Protein AF-A0A556ML83-F1 (afdb_monomer_lite)

InterPro domains:
  IPR007338 Protein of unknown function DUF416 [PF04222] (8-189)
  IPR023381 YP001051499.1-like domain superfamily [G3DSA:1.20.1590.10] (3-198)

Sequence (199 aa):
MDNYRQQIKNEVQLLSDVKKIAFAALTSEKLYPNYVFFQKNTGWGNAGILESALVVIYQSMLNRNKIDKEIIKDSIFAVDSITPDTEDFPGLLTSFALDSCTSIYNTLNYLLDNNIEHIIDVAIYARDTVDMFVQEKEDLEYSDPYFELKIVNDQFMVRETNRQMMLLKRLRNIQDNELFNLIDNLRDRTAIIDINLLP

Radius of gyration: 16.65 Å; chains: 1; bounding box: 46×34×39 Å

Foldseek 3Di:
DDCLLVVLVVLLVLFDLLLLLLLLLLLLVLLLVLLVVVCVVPVAADSVLLVVLSVVSLVCLVVVPPPDLVVLVVSLVNLVRRQDDCVVPPDLSSLSSNLSSLSSNLSSVCSVPVPSVSSSSSLVSLLVNQLSLQCQLVVDDPPDPCSVVSSCPDPLNVVSSVLSVVSSVVSSPDDSVCCSVCSVVSHDPDRSHDPVSGD

pLDDT: mean 95.45, std 6.09, range [53.22, 98.88]

Secondary structure (DSSP, 8-state):
--SHHHHHHHHHTTS-HHHHHHHHHHHHHHHHHHHHHHHHHH--S-HHHHHHHHHHHHHHHHTTT-S-HHHHHHHHHHHHTTPPPTTTS-SHHHHHHHHHHHHHHHHHHHHHH--THHHHHHHHHHHHHHHHHHHHHTT--TT-TTHHHHHHHSHHHHHHHHHHHHHHHHHHHS-TTTHHHHSGGG---S-SS-GGG--

Organism: NCBI:txid2597670

Structure (mmCIF, N/CA/C/O backbone):
data_AF-A0A556ML83-F1
#
_entry.id   AF-A0A556ML83-F1
#
loop_
_atom_site.group_PDB
_atom_site.id
_atom_site.type_symbol
_atom_site.label_atom_id
_atom_site.label_alt_id
_atom_site.label_comp_id
_atom_site.label_asym_id
_atom_site.label_entity_id
_atom_site.label_seq_id
_atom_site.pdbx_PDB_ins_code
_atom_site.Cartn_x
_atom_site.Cartn_y
_atom_site.Cart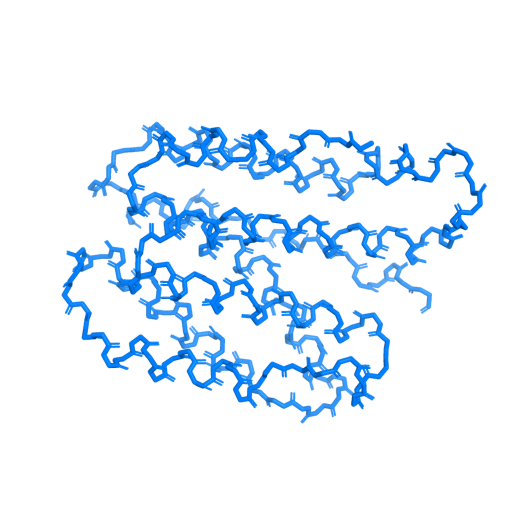n_z
_atom_site.occupancy
_atom_site.B_iso_or_equiv
_atom_site.auth_seq_id
_atom_site.auth_comp_id
_atom_site.auth_asym_id
_atom_site.auth_atom_id
_atom_site.pdbx_PDB_model_num
ATOM 1 N N . MET A 1 1 ? 18.620 12.128 1.014 1.00 53.22 1 MET A N 1
ATOM 2 C CA . MET A 1 1 ? 17.488 11.382 1.595 1.00 53.22 1 MET A CA 1
ATOM 3 C C . MET A 1 1 ? 16.404 12.376 1.918 1.00 53.22 1 MET A C 1
ATOM 5 O O . MET A 1 1 ? 16.661 13.308 2.679 1.00 53.22 1 MET A O 1
ATOM 9 N N . ASP A 1 2 ? 15.250 12.236 1.278 1.00 72.06 2 ASP A N 1
ATOM 10 C CA . ASP A 1 2 ? 14.096 13.038 1.653 1.00 72.06 2 ASP A CA 1
ATOM 11 C C . ASP A 1 2 ? 13.601 12.642 3.058 1.00 72.06 2 ASP A C 1
ATOM 13 O O . ASP A 1 2 ? 13.997 11.627 3.634 1.00 72.06 2 ASP A O 1
ATOM 17 N N . ASN A 1 3 ? 12.791 13.500 3.668 1.00 91.50 3 ASN A N 1
ATOM 18 C CA . ASN A 1 3 ? 12.226 13.277 4.997 1.00 91.50 3 ASN A CA 1
ATOM 19 C C . ASN A 1 3 ? 10.803 12.698 4.923 1.00 91.50 3 ASN A C 1
ATOM 21 O O . ASN A 1 3 ? 10.038 12.844 5.882 1.00 91.50 3 ASN A O 1
ATOM 25 N N . TYR A 1 4 ? 10.435 12.055 3.808 1.00 94.50 4 TYR A N 1
ATOM 26 C CA . TYR A 1 4 ? 9.053 11.683 3.513 1.00 94.50 4 TYR A CA 1
ATOM 27 C C . TYR A 1 4 ? 8.461 10.725 4.549 1.00 94.50 4 TYR A C 1
ATOM 29 O O . TYR A 1 4 ? 7.385 10.986 5.089 1.00 94.50 4 TYR A O 1
ATOM 37 N N . ARG A 1 5 ? 9.198 9.667 4.921 1.00 96.06 5 ARG A N 1
ATOM 38 C CA . ARG A 1 5 ? 8.755 8.716 5.957 1.00 96.06 5 ARG A CA 1
ATOM 39 C C . ARG A 1 5 ? 8.417 9.424 7.269 1.00 96.06 5 ARG A C 1
ATOM 41 O O . ARG A 1 5 ? 7.395 9.137 7.888 1.00 96.06 5 ARG A O 1
ATOM 48 N N . GLN A 1 6 ? 9.248 10.384 7.681 1.00 97.31 6 GLN A N 1
ATOM 49 C CA . GLN A 1 6 ? 9.009 11.150 8.903 1.00 97.31 6 GLN A CA 1
ATOM 50 C C . GLN A 1 6 ? 7.787 12.072 8.771 1.00 97.31 6 GLN A C 1
ATOM 52 O O . GLN A 1 6 ? 7.034 12.222 9.732 1.00 97.31 6 GLN A O 1
ATOM 57 N N . GLN A 1 7 ? 7.560 12.667 7.596 1.00 97.12 7 GLN A N 1
ATOM 58 C CA . GLN A 1 7 ? 6.363 13.470 7.332 1.00 97.12 7 GLN A CA 1
ATOM 59 C C . GLN A 1 7 ? 5.086 12.626 7.415 1.00 97.12 7 GLN A C 1
ATOM 61 O O . GLN A 1 7 ? 4.155 13.009 8.124 1.00 97.12 7 GLN A O 1
ATOM 66 N N . ILE A 1 8 ? 5.062 11.458 6.763 1.00 98.00 8 ILE A N 1
ATOM 67 C CA . ILE A 1 8 ? 3.941 10.512 6.844 1.00 98.00 8 ILE A CA 1
ATOM 68 C C . ILE A 1 8 ? 3.702 10.089 8.290 1.00 98.00 8 ILE A C 1
ATOM 70 O O . ILE A 1 8 ? 2.573 10.175 8.769 1.00 98.00 8 ILE A O 1
ATOM 74 N N . LYS A 1 9 ? 4.758 9.705 9.016 1.00 98.25 9 LYS A N 1
ATOM 75 C CA . LYS A 1 9 ? 4.663 9.328 10.430 1.00 98.25 9 LYS A CA 1
ATOM 76 C C . LYS A 1 9 ? 3.979 10.410 11.263 1.00 98.25 9 LYS A C 1
ATOM 78 O O . LYS A 1 9 ? 3.049 10.102 12.006 1.00 98.25 9 LYS A O 1
ATOM 83 N N . ASN A 1 10 ? 4.396 11.665 11.103 1.00 98.00 10 ASN A N 1
ATOM 84 C CA . ASN A 1 10 ? 3.821 12.790 11.837 1.00 98.00 10 ASN A CA 1
ATOM 85 C C . ASN A 1 10 ? 2.327 12.981 11.528 1.00 98.00 10 ASN A C 1
ATOM 87 O O . ASN A 1 10 ? 1.551 13.227 12.444 1.00 98.00 10 ASN A O 1
ATOM 91 N N . GLU A 1 11 ? 1.904 12.854 10.267 1.00 98.25 11 GLU A N 1
ATOM 92 C CA . GLU A 1 11 ? 0.494 13.018 9.883 1.00 98.25 11 GLU A CA 1
ATOM 93 C C . GLU A 1 11 ? -0.376 11.819 10.305 1.00 98.25 11 GLU A C 1
ATOM 95 O O . GLU A 1 11 ? -1.472 12.011 10.832 1.00 98.25 11 GLU A O 1
ATOM 100 N N . VAL A 1 12 ? 0.109 10.582 10.148 1.00 98.31 12 VAL A N 1
ATOM 101 C CA . VAL A 1 12 ? -0.617 9.357 10.541 1.00 98.31 12 VAL A CA 1
ATOM 102 C C . VAL A 1 12 ? -0.837 9.305 12.057 1.00 98.31 12 VAL A C 1
ATOM 104 O O . VAL A 1 12 ? -1.898 8.871 12.511 1.00 98.31 12 VAL A O 1
ATOM 107 N N . GLN A 1 13 ? 0.114 9.798 12.860 1.00 97.94 13 GLN A N 1
ATOM 108 C CA . GLN A 1 13 ? -0.023 9.888 14.321 1.00 97.94 13 GLN A CA 1
ATOM 109 C C . GLN A 1 13 ? -1.193 10.773 14.775 1.00 97.94 13 GLN A C 1
ATOM 111 O O . GLN A 1 13 ? -1.719 10.569 15.868 1.00 97.94 13 GLN A O 1
ATOM 116 N N . LEU A 1 14 ? -1.629 11.723 13.944 1.00 97.81 14 LEU A N 1
ATOM 117 C CA . LEU A 1 14 ? -2.749 12.619 14.248 1.00 97.81 14 LEU A CA 1
ATOM 118 C C . LEU A 1 14 ? -4.122 11.997 13.948 1.00 97.81 14 LEU A C 1
ATOM 120 O O . LEU A 1 14 ? -5.151 12.609 14.240 1.00 97.81 14 LEU A O 1
ATOM 124 N N . LEU A 1 15 ? -4.162 10.812 13.338 1.00 98.19 15 LEU A N 1
ATOM 125 C CA . LEU A 1 15 ? -5.396 10.130 12.962 1.00 98.19 15 LEU A CA 1
ATOM 126 C C . LEU A 1 15 ? -5.881 9.178 14.065 1.00 98.19 15 LEU A C 1
ATOM 128 O O . LEU A 1 15 ? -5.093 8.556 14.781 1.00 98.19 15 LEU A O 1
ATOM 132 N N . SER A 1 16 ? -7.201 9.010 14.166 1.00 96.75 16 SER A N 1
ATOM 133 C CA . SER A 1 16 ? -7.793 7.890 14.905 1.00 96.75 16 SER A CA 1
ATOM 134 C C . SER A 1 16 ? -7.558 6.574 14.160 1.00 96.75 16 SER A C 1
ATOM 136 O O . SER A 1 16 ? -7.282 6.572 12.960 1.00 96.75 16 SER A O 1
ATOM 138 N N . ASP A 1 17 ? -7.687 5.440 14.843 1.00 95.25 17 ASP A N 1
ATOM 139 C CA . ASP A 1 17 ? -7.345 4.137 14.253 1.00 95.25 17 ASP A CA 1
ATOM 140 C C . ASP A 1 17 ? -8.196 3.808 13.021 1.00 95.25 17 ASP A C 1
ATOM 142 O O . ASP A 1 17 ? -7.663 3.389 11.998 1.00 95.25 17 ASP A O 1
ATOM 146 N N . VAL A 1 18 ? -9.494 4.134 13.034 1.00 95.75 18 VAL A N 1
ATOM 147 C CA . VAL A 1 18 ? -10.363 3.944 11.857 1.00 95.75 18 VAL A CA 1
ATOM 148 C C . VAL A 1 18 ? -9.909 4.773 10.648 1.00 95.75 18 VAL A C 1
ATOM 150 O O . VAL A 1 18 ? -10.033 4.330 9.508 1.00 95.75 18 VAL A O 1
ATOM 153 N N . LYS A 1 19 ? -9.336 5.960 10.879 1.00 97.75 19 LYS A N 1
ATOM 154 C CA . LYS A 1 19 ? -8.776 6.816 9.824 1.00 97.75 19 LYS A CA 1
ATOM 155 C C . LYS A 1 19 ? -7.423 6.310 9.331 1.00 97.75 19 LYS A C 1
ATOM 157 O O . LYS A 1 19 ? -7.155 6.425 8.139 1.00 97.75 19 LYS A O 1
ATOM 162 N N . LYS A 1 20 ? -6.596 5.726 10.205 1.00 98.31 20 LYS A N 1
ATOM 163 C CA . LYS A 1 20 ? -5.348 5.051 9.808 1.00 98.31 20 LYS A CA 1
ATOM 164 C C . LYS A 1 20 ? -5.645 3.850 8.909 1.00 98.31 20 LYS A C 1
ATOM 166 O O . LYS A 1 20 ? -5.059 3.741 7.838 1.00 98.31 20 LYS A O 1
ATOM 171 N N . ILE A 1 21 ? -6.629 3.030 9.290 1.00 97.81 21 ILE A N 1
ATOM 172 C CA . ILE A 1 21 ? -7.105 1.900 8.480 1.00 97.81 21 ILE A CA 1
ATOM 173 C C . ILE A 1 21 ? -7.634 2.397 7.131 1.00 97.81 21 ILE A C 1
ATOM 175 O O . ILE A 1 21 ? -7.257 1.858 6.098 1.00 97.81 21 ILE A O 1
ATOM 179 N N . ALA A 1 22 ? -8.442 3.465 7.111 1.00 98.19 22 ALA A N 1
ATOM 180 C CA . ALA A 1 22 ? -8.943 4.046 5.863 1.00 98.19 22 ALA A CA 1
ATOM 181 C C . ALA A 1 22 ? -7.816 4.519 4.935 1.00 98.19 22 ALA A C 1
ATOM 183 O O . ALA A 1 22 ? -7.864 4.271 3.732 1.00 98.19 22 ALA A O 1
ATOM 184 N N . PHE A 1 23 ? -6.806 5.198 5.486 1.00 98.75 23 PHE A N 1
ATOM 185 C CA . PHE A 1 23 ? -5.638 5.645 4.731 1.00 98.75 23 PHE A CA 1
ATOM 186 C C . PHE A 1 23 ? -4.880 4.466 4.108 1.00 98.75 23 PHE A C 1
ATOM 188 O O . PHE A 1 23 ? -4.573 4.496 2.914 1.00 98.75 23 PHE A O 1
ATOM 195 N N . ALA A 1 24 ? -4.620 3.425 4.902 1.00 98.69 24 ALA A N 1
ATOM 196 C CA . ALA A 1 24 ? -3.904 2.241 4.451 1.00 98.69 24 ALA A CA 1
ATOM 197 C C . ALA A 1 24 ? -4.705 1.434 3.417 1.00 98.69 24 ALA A C 1
ATOM 199 O O . ALA A 1 24 ? -4.158 1.058 2.384 1.00 98.69 24 ALA A O 1
ATOM 200 N N . ALA A 1 25 ? -6.014 1.259 3.625 1.00 98.31 25 ALA A N 1
ATOM 201 C CA . ALA A 1 25 ? -6.901 0.570 2.690 1.00 98.31 25 ALA A CA 1
ATOM 202 C C . ALA A 1 25 ? -6.957 1.279 1.328 1.00 98.31 25 ALA A C 1
ATOM 204 O O . ALA A 1 25 ? -6.704 0.662 0.300 1.00 98.31 25 ALA A O 1
ATOM 205 N N . LEU A 1 26 ? -7.195 2.597 1.318 1.00 98.56 26 LEU A N 1
ATOM 206 C CA . LEU A 1 26 ? -7.254 3.396 0.085 1.00 98.56 26 LEU A CA 1
ATOM 207 C C . LEU A 1 26 ? -5.909 3.456 -0.655 1.00 98.56 26 LEU A C 1
ATOM 209 O O . LEU A 1 26 ? -5.877 3.641 -1.869 1.00 98.56 26 LEU A O 1
ATOM 213 N N . THR A 1 27 ? -4.793 3.339 0.066 1.00 98.69 27 THR A N 1
ATOM 214 C CA . THR A 1 27 ? -3.455 3.268 -0.539 1.00 98.69 27 THR A CA 1
ATOM 215 C C . THR A 1 27 ? -3.164 1.866 -1.078 1.00 98.69 27 THR A C 1
ATOM 217 O O . THR A 1 27 ? -2.657 1.739 -2.186 1.00 98.69 27 THR A O 1
ATOM 220 N N . SER A 1 28 ? -3.588 0.817 -0.376 1.00 98.44 28 SER A N 1
ATOM 221 C CA . SER A 1 28 ? -3.491 -0.567 -0.853 1.00 98.44 28 SER A CA 1
ATOM 222 C C . SER A 1 28 ? -4.362 -0.807 -2.099 1.00 98.44 28 SER A C 1
ATOM 224 O O . SER A 1 28 ? -3.921 -1.449 -3.049 1.00 98.44 28 SER A O 1
ATOM 226 N N . GLU A 1 29 ? -5.565 -0.213 -2.166 1.00 97.12 29 GLU A N 1
ATOM 227 C CA . GLU A 1 29 ? -6.430 -0.234 -3.363 1.00 97.12 29 GLU A CA 1
ATOM 228 C C . GLU A 1 29 ? -5.722 0.349 -4.605 1.00 97.12 29 GLU A C 1
ATOM 230 O O . GLU A 1 29 ? -5.958 -0.117 -5.719 1.00 97.12 29 GLU A O 1
ATOM 235 N N . LYS A 1 30 ? -4.838 1.346 -4.437 1.00 96.81 30 LYS A N 1
ATOM 236 C CA . LYS A 1 30 ? -4.067 1.948 -5.544 1.00 96.81 30 LYS A CA 1
ATOM 237 C C . LYS A 1 30 ? -2.982 1.019 -6.082 1.00 96.81 30 LYS A C 1
ATOM 239 O O . LYS A 1 30 ? -2.650 1.122 -7.262 1.00 96.81 30 LYS A O 1
ATOM 244 N N . LEU A 1 31 ? -2.437 0.155 -5.228 1.00 98.12 31 LEU A N 1
ATOM 245 C CA . LEU A 1 31 ? -1.415 -0.825 -5.589 1.00 98.12 31 LEU A CA 1
ATOM 246 C C . LEU A 1 31 ? -2.026 -2.083 -6.210 1.00 98.12 31 LEU A C 1
ATOM 248 O O . LEU A 1 31 ? -1.468 -2.617 -7.160 1.00 98.12 31 LEU A O 1
ATOM 252 N N . TYR A 1 32 ? -3.215 -2.497 -5.763 1.00 98.06 32 TYR A N 1
ATOM 253 C CA . TYR A 1 32 ? -3.903 -3.714 -6.214 1.00 98.06 32 TYR A CA 1
ATOM 254 C C . TYR A 1 32 ? -3.861 -4.003 -7.736 1.00 98.06 32 TYR A C 1
ATOM 256 O O . TYR A 1 32 ? -3.590 -5.151 -8.105 1.00 98.06 32 TYR A O 1
ATOM 264 N N . PRO A 1 33 ? -4.066 -3.026 -8.650 1.00 97.44 33 PRO A 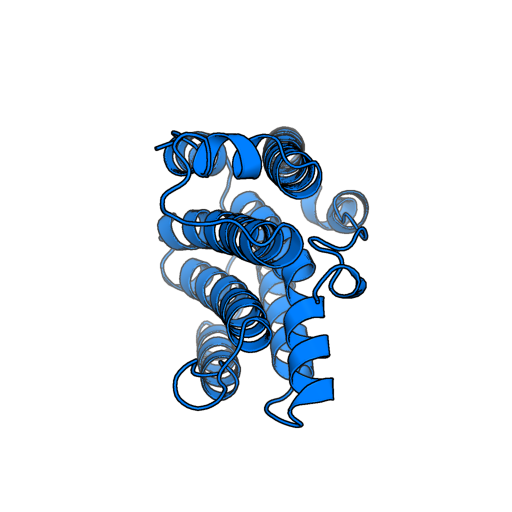N 1
ATOM 265 C CA . PRO A 1 33 ? -3.973 -3.276 -10.090 1.00 97.44 33 PRO A CA 1
ATOM 266 C C . PRO A 1 33 ? -2.623 -3.847 -10.551 1.00 97.44 33 PRO A C 1
ATOM 268 O O . PRO A 1 33 ? -2.588 -4.588 -11.534 1.00 97.44 33 PRO A O 1
ATOM 271 N N . ASN A 1 34 ? -1.530 -3.548 -9.844 1.00 97.50 34 ASN A N 1
ATOM 272 C CA . ASN A 1 34 ? -0.202 -4.070 -10.158 1.00 97.50 34 ASN A CA 1
ATOM 273 C C . ASN A 1 34 ? -0.142 -5.588 -9.966 1.00 97.50 34 ASN A C 1
ATOM 275 O O . ASN A 1 34 ? 0.356 -6.299 -10.837 1.00 97.50 34 ASN A O 1
ATOM 279 N N . TYR A 1 35 ? -0.726 -6.099 -8.878 1.00 98.31 35 TYR A N 1
ATOM 280 C CA . TYR A 1 35 ? -0.840 -7.539 -8.659 1.00 98.31 35 TYR A CA 1
ATOM 281 C C . TYR A 1 35 ? -1.707 -8.214 -9.728 1.00 98.31 35 TYR A C 1
ATOM 283 O O . TYR A 1 35 ? -1.346 -9.261 -10.261 1.00 98.31 35 TYR A O 1
ATOM 291 N N . VAL A 1 36 ? -2.839 -7.599 -10.093 1.00 97.94 36 VAL A N 1
ATOM 292 C CA . VAL A 1 36 ? -3.711 -8.111 -11.167 1.00 97.94 36 VAL A CA 1
ATOM 293 C C . VAL A 1 36 ? -2.942 -8.217 -12.485 1.00 97.94 36 VAL A C 1
ATOM 295 O O . VAL A 1 36 ? -3.067 -9.211 -13.205 1.00 97.94 36 VAL A O 1
ATOM 298 N N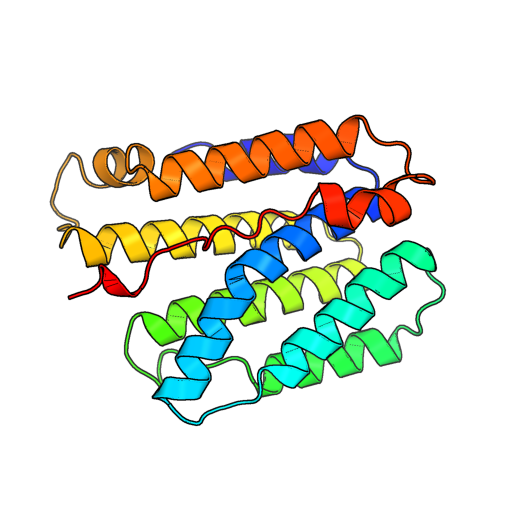 . PHE A 1 37 ? -2.131 -7.205 -12.802 1.00 96.88 37 PHE A N 1
ATOM 299 C CA . PHE A 1 37 ? -1.292 -7.217 -13.992 1.00 96.88 37 PHE A CA 1
ATOM 300 C C . PHE A 1 37 ? -0.221 -8.310 -13.918 1.00 96.88 37 PHE A C 1
ATOM 302 O O . PHE A 1 37 ? -0.076 -9.073 -14.872 1.00 96.88 37 PHE A O 1
ATOM 309 N N . PHE A 1 38 ? 0.477 -8.441 -12.790 1.00 97.56 38 PHE A N 1
ATOM 310 C CA . PHE A 1 38 ? 1.450 -9.508 -12.562 1.00 97.56 38 PHE A CA 1
ATOM 311 C C . PHE A 1 38 ? 0.827 -10.896 -12.748 1.00 97.56 38 PHE A C 1
ATOM 313 O O . PHE A 1 38 ? 1.286 -11.645 -13.607 1.00 97.56 38 PHE A O 1
ATOM 320 N N . GLN A 1 39 ? -0.278 -11.201 -12.058 1.00 97.88 39 GLN A N 1
ATOM 321 C CA . GLN A 1 39 ? -0.975 -12.485 -12.188 1.00 97.88 39 GLN A CA 1
ATOM 322 C C . GLN A 1 39 ? -1.356 -12.772 -13.642 1.00 97.88 39 GLN A C 1
ATOM 324 O O . GLN A 1 39 ? -1.222 -13.899 -14.112 1.00 97.88 39 GLN A O 1
ATOM 329 N N . LYS A 1 40 ? -1.849 -11.770 -14.378 1.00 97.12 40 LYS A N 1
ATOM 330 C CA . LYS A 1 40 ? -2.215 -11.953 -15.786 1.00 97.12 40 LYS A CA 1
ATOM 331 C C . LYS A 1 40 ? -1.010 -12.340 -16.653 1.00 97.12 40 LYS A C 1
ATOM 333 O O . LYS A 1 40 ? -1.188 -13.088 -17.610 1.00 97.12 40 LYS A O 1
ATOM 338 N N . ASN A 1 41 ? 0.180 -11.827 -16.342 1.00 95.44 41 ASN A N 1
ATOM 339 C CA . ASN A 1 41 ? 1.397 -12.076 -17.116 1.00 95.44 41 ASN A CA 1
ATOM 340 C C . ASN A 1 41 ? 2.118 -13.366 -16.705 1.00 95.44 41 ASN A C 1
ATOM 342 O O . ASN A 1 41 ? 2.692 -14.031 -17.562 1.00 95.44 41 ASN A O 1
ATOM 346 N N . THR A 1 42 ? 2.080 -13.740 -15.426 1.00 96.12 42 THR A N 1
ATOM 347 C CA . THR A 1 42 ? 2.800 -14.917 -14.907 1.00 96.12 42 THR A CA 1
ATOM 348 C C . THR A 1 42 ? 1.912 -16.146 -14.734 1.00 96.12 42 THR A C 1
ATOM 350 O O . THR A 1 42 ? 2.409 -17.268 -14.689 1.00 96.12 42 THR A O 1
ATOM 353 N N . GLY A 1 43 ? 0.595 -15.956 -14.630 1.00 96.44 43 GLY A N 1
ATOM 354 C CA . GLY A 1 43 ? -0.358 -17.002 -14.264 1.00 96.44 43 GLY A CA 1
ATOM 355 C C . GLY A 1 43 ? -0.280 -17.428 -12.794 1.00 96.44 43 GLY A C 1
ATOM 356 O O . GLY A 1 43 ? -0.901 -18.424 -12.428 1.00 96.44 43 GLY A O 1
ATOM 357 N N . TRP A 1 44 ? 0.479 -16.711 -11.961 1.00 97.06 44 TRP A N 1
ATOM 358 C CA . TRP A 1 44 ? 0.731 -17.084 -10.572 1.00 97.06 44 TRP A CA 1
ATOM 359 C C . TRP A 1 44 ? -0.174 -16.335 -9.588 1.00 97.06 44 TRP A C 1
ATOM 361 O O . TRP A 1 44 ? -0.448 -15.146 -9.754 1.00 97.06 44 TRP A O 1
ATOM 371 N N . GLY A 1 45 ? -0.597 -17.034 -8.532 1.00 97.38 45 GLY A N 1
ATOM 372 C CA . GLY A 1 45 ? -1.383 -16.465 -7.438 1.00 97.38 45 GLY A CA 1
ATOM 373 C C . GLY A 1 45 ? -2.869 -16.255 -7.755 1.00 97.38 45 GLY A C 1
ATOM 374 O O . GLY A 1 45 ? -3.423 -16.870 -8.670 1.00 97.38 45 GLY A O 1
ATOM 375 N N . ASN A 1 46 ? -3.548 -15.434 -6.943 1.00 98.19 46 ASN A N 1
ATOM 376 C CA . ASN A 1 46 ? -4.988 -15.174 -7.067 1.00 98.19 46 ASN A CA 1
ATOM 377 C C . ASN A 1 46 ? -5.405 -13.812 -6.476 1.00 98.19 46 ASN A C 1
ATOM 379 O O . ASN A 1 46 ? -5.604 -13.665 -5.274 1.00 98.19 46 ASN A O 1
ATOM 383 N N . ALA A 1 47 ? -5.665 -12.832 -7.334 1.00 98.00 47 ALA A N 1
ATOM 384 C CA . ALA A 1 47 ? -6.032 -11.466 -6.994 1.00 98.00 47 ALA A CA 1
ATOM 385 C C . ALA A 1 47 ? -7.364 -11.370 -6.235 1.00 98.00 47 ALA A C 1
ATOM 387 O O . ALA A 1 47 ? -7.594 -10.386 -5.534 1.00 98.00 47 ALA A O 1
ATOM 388 N N . GLY A 1 48 ? -8.228 -12.389 -6.322 1.00 98.38 48 GLY A N 1
ATOM 389 C CA . GLY A 1 48 ? -9.441 -12.467 -5.507 1.00 98.38 48 GLY A CA 1
ATOM 390 C C . GLY A 1 48 ? -9.148 -12.599 -4.006 1.00 98.38 48 GLY A C 1
ATOM 391 O O . GLY A 1 48 ? -9.974 -12.209 -3.181 1.00 98.38 48 GLY A O 1
ATOM 392 N N . ILE A 1 49 ? -7.962 -13.091 -3.629 1.00 98.69 49 ILE A N 1
ATOM 393 C CA . ILE A 1 49 ? -7.524 -13.149 -2.227 1.00 98.69 49 ILE A CA 1
ATOM 394 C C . ILE A 1 49 ? -7.233 -11.742 -1.700 1.00 98.69 49 ILE A C 1
ATOM 396 O O . ILE A 1 49 ? -7.705 -11.394 -0.619 1.00 98.69 49 ILE A O 1
ATOM 400 N N . LEU A 1 50 ? -6.539 -10.903 -2.476 1.00 98.62 50 LEU A N 1
ATOM 401 C CA . LEU A 1 50 ? -6.298 -9.507 -2.097 1.00 98.62 50 LEU A CA 1
ATOM 402 C C . LEU A 1 50 ? -7.607 -8.705 -2.020 1.00 98.62 50 LEU A C 1
ATOM 404 O O . LEU A 1 50 ? -7.795 -7.923 -1.091 1.00 98.62 50 LEU A O 1
ATOM 408 N N . GLU A 1 51 ? -8.545 -8.939 -2.945 1.00 98.06 51 GLU A N 1
ATOM 409 C CA . GLU A 1 51 ? -9.883 -8.333 -2.892 1.00 98.06 51 GLU A CA 1
ATOM 410 C C . GLU A 1 51 ? -10.637 -8.747 -1.617 1.00 98.06 51 GLU A C 1
ATOM 412 O O . GLU A 1 51 ? -11.176 -7.902 -0.900 1.00 98.06 51 GLU A O 1
ATOM 417 N N . SER A 1 52 ? -10.613 -10.039 -1.280 1.00 98.38 52 SER A N 1
ATOM 418 C CA . SER A 1 52 ? -11.239 -10.562 -0.060 1.00 98.38 52 SER A CA 1
ATOM 419 C C . SER A 1 52 ? -10.607 -9.970 1.206 1.00 98.38 52 SER A C 1
ATOM 421 O O . SER A 1 52 ? -11.319 -9.595 2.139 1.00 98.38 52 SER A O 1
ATOM 423 N N . ALA A 1 53 ? -9.282 -9.816 1.230 1.00 98.50 53 ALA A N 1
ATOM 424 C CA . ALA A 1 53 ? -8.568 -9.180 2.332 1.00 98.50 53 ALA A CA 1
ATOM 425 C C . ALA A 1 53 ? -8.927 -7.688 2.478 1.00 98.50 53 ALA A C 1
ATOM 427 O O . ALA A 1 53 ? -9.167 -7.220 3.593 1.00 98.50 53 ALA A O 1
ATOM 428 N N . LEU A 1 54 ? -9.055 -6.946 1.371 1.00 97.94 54 LEU A N 1
ATOM 429 C CA . LEU A 1 54 ? -9.549 -5.563 1.391 1.00 97.94 54 LEU A CA 1
ATOM 430 C C . LEU A 1 54 ? -10.971 -5.479 1.960 1.00 97.94 54 LEU A C 1
ATOM 432 O O . LEU A 1 54 ? -11.259 -4.583 2.754 1.00 97.94 54 LEU A O 1
ATOM 436 N N . VAL A 1 55 ? -11.851 -6.430 1.628 1.00 96.62 55 VAL A N 1
ATOM 437 C CA . VAL A 1 55 ? -13.193 -6.507 2.227 1.00 96.62 55 VAL A CA 1
ATOM 438 C C . VAL A 1 55 ? -13.113 -6.674 3.747 1.00 96.62 55 VAL A C 1
ATOM 440 O O . VAL A 1 55 ? -13.807 -5.948 4.462 1.00 96.62 55 VAL A O 1
ATOM 443 N N . VAL A 1 56 ? -12.248 -7.555 4.261 1.00 96.81 56 VAL A N 1
ATOM 444 C CA . VAL A 1 56 ? -12.028 -7.719 5.713 1.00 96.81 56 VAL A CA 1
ATOM 445 C C . VAL A 1 56 ? -11.545 -6.411 6.350 1.00 96.81 56 VAL A C 1
ATOM 447 O O . VAL A 1 56 ? -12.088 -5.985 7.375 1.00 96.81 56 VAL A O 1
ATOM 450 N N . ILE A 1 57 ? -10.595 -5.719 5.716 1.00 96.56 57 ILE A N 1
ATOM 451 C CA . ILE A 1 57 ? -10.097 -4.413 6.172 1.00 96.56 57 ILE A CA 1
ATOM 452 C C . ILE A 1 57 ? -11.242 -3.391 6.247 1.00 96.56 57 ILE A C 1
ATOM 454 O O . ILE A 1 57 ? -11.449 -2.777 7.295 1.00 96.56 57 ILE A O 1
ATOM 458 N N . TYR A 1 58 ? -12.052 -3.231 5.200 1.00 95.19 58 TYR A N 1
ATOM 459 C CA . TYR A 1 58 ? -13.175 -2.285 5.227 1.00 95.19 58 TYR A CA 1
ATOM 460 C C . TYR A 1 58 ? -14.263 -2.663 6.237 1.00 95.19 58 TYR A C 1
ATOM 462 O O . TYR A 1 58 ? -14.820 -1.790 6.909 1.00 95.19 58 TYR A O 1
ATOM 470 N N . GLN A 1 59 ? -14.555 -3.953 6.406 1.00 93.06 59 GLN A N 1
ATOM 471 C CA . GLN A 1 59 ? -15.492 -4.411 7.431 1.00 93.06 59 GLN A CA 1
ATOM 472 C C . GLN A 1 59 ? -14.978 -4.101 8.847 1.00 93.06 59 GLN A C 1
ATOM 474 O O . GLN A 1 59 ? -15.780 -3.800 9.737 1.00 93.06 59 GLN A O 1
ATOM 479 N N . SER A 1 60 ? -13.658 -4.124 9.071 1.00 91.50 60 SER A N 1
ATOM 480 C CA . SER A 1 60 ? -13.065 -3.798 10.376 1.00 91.50 60 SER A CA 1
ATOM 481 C C . SER A 1 60 ? -13.317 -2.337 10.768 1.00 91.50 60 SER A C 1
ATOM 483 O O . SER A 1 60 ? -13.557 -2.042 11.942 1.00 91.50 60 SER A O 1
ATOM 485 N N . MET A 1 61 ? -13.379 -1.437 9.777 1.00 89.50 61 MET A N 1
ATOM 486 C CA . MET A 1 61 ? -13.700 -0.024 9.981 1.00 89.50 61 MET A CA 1
ATOM 487 C C . MET A 1 61 ? -15.149 0.173 10.440 1.00 89.50 61 MET A C 1
ATOM 489 O O . MET A 1 61 ? -15.411 0.983 11.332 1.00 89.50 61 MET A O 1
ATOM 493 N N . LEU A 1 62 ? -16.087 -0.577 9.852 1.00 84.38 62 LEU A N 1
ATOM 494 C CA . LEU A 1 62 ? -17.505 -0.550 10.229 1.00 84.38 62 LEU A CA 1
ATOM 495 C C . LEU A 1 62 ? -17.728 -1.061 11.647 1.00 84.38 62 LEU A C 1
ATOM 497 O O . LEU A 1 62 ? -18.502 -0.497 12.420 1.00 84.38 62 LEU A O 1
ATOM 501 N N . ASN A 1 63 ? -17.037 -2.145 11.976 1.00 77.38 63 ASN A N 1
ATOM 502 C CA . ASN A 1 63 ? -17.317 -2.939 13.155 1.00 77.38 63 ASN A CA 1
ATOM 503 C C . ASN A 1 63 ? -16.319 -2.719 14.294 1.00 77.38 63 ASN A C 1
ATOM 505 O O . ASN A 1 63 ? -16.269 -3.582 15.161 1.00 77.38 63 ASN A O 1
ATOM 509 N N . ARG A 1 64 ? -15.557 -1.607 14.305 1.00 63.56 64 ARG A N 1
ATOM 510 C CA . ARG A 1 64 ? -14.631 -1.133 15.368 1.00 63.56 64 ARG A CA 1
ATOM 511 C C . ARG A 1 64 ? -14.299 -2.196 16.436 1.00 63.56 64 ARG A C 1
ATOM 513 O O . ARG A 1 64 ? -14.705 -2.046 17.588 1.00 63.56 64 ARG A O 1
ATOM 520 N N . ASN A 1 65 ? -13.584 -3.258 16.049 1.00 59.97 65 ASN A N 1
ATOM 521 C CA . ASN A 1 65 ? -13.113 -4.371 16.905 1.00 59.97 65 ASN A CA 1
ATOM 522 C C . ASN A 1 65 ? -14.045 -5.588 17.113 1.00 59.97 65 ASN A C 1
ATOM 524 O O . ASN A 1 65 ? -13.818 -6.362 18.040 1.00 59.97 65 ASN A O 1
ATOM 528 N N . LYS A 1 66 ? -15.071 -5.802 16.281 1.00 70.75 66 LYS A N 1
ATOM 529 C CA . LYS A 1 66 ? -15.913 -7.019 16.325 1.00 70.75 66 LYS A CA 1
ATOM 530 C C . LYS A 1 66 ? -15.578 -8.067 15.265 1.00 70.75 66 LYS A C 1
ATOM 532 O O . LYS A 1 66 ? -16.223 -9.111 15.250 1.00 70.75 66 LYS A O 1
ATOM 537 N N . ILE A 1 67 ? -14.628 -7.797 14.369 1.00 84.69 67 ILE A N 1
ATOM 538 C CA . ILE A 1 67 ? -14.129 -8.855 13.488 1.00 84.69 67 ILE A CA 1
ATOM 539 C C . ILE A 1 67 ? -13.318 -9.831 14.330 1.00 84.69 67 ILE A C 1
ATOM 541 O O . ILE A 1 67 ? -12.494 -9.419 15.147 1.00 84.69 67 ILE A O 1
ATOM 545 N N . ASP A 1 68 ? -13.588 -11.116 14.130 1.00 90.88 68 ASP A N 1
ATOM 546 C CA . ASP A 1 68 ? -12.826 -12.186 14.750 1.00 90.88 68 ASP A CA 1
ATOM 547 C C . ASP A 1 68 ? -11.356 -12.093 14.319 1.00 90.88 68 ASP A C 1
ATOM 549 O O . ASP A 1 68 ? -11.043 -12.009 13.129 1.00 90.88 68 ASP A O 1
ATOM 553 N N . LYS A 1 69 ? -10.445 -12.111 15.294 1.00 93.19 69 LYS A N 1
ATOM 554 C CA . LYS A 1 69 ? -9.0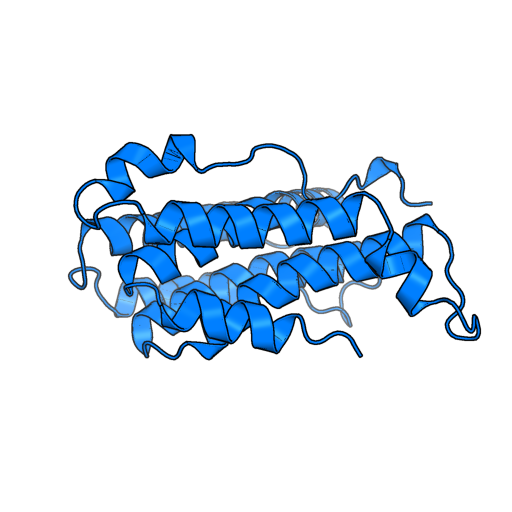05 -12.069 15.029 1.00 93.19 69 LYS A CA 1
ATOM 555 C C . LYS A 1 69 ? -8.549 -13.259 14.191 1.00 93.19 69 LYS A C 1
ATOM 557 O O . LYS A 1 69 ? -7.578 -13.109 13.456 1.00 93.19 69 LYS A O 1
ATOM 562 N N . GLU A 1 70 ? -9.234 -14.397 14.269 1.00 96.44 70 GLU A N 1
ATOM 563 C CA . GLU A 1 70 ? -8.925 -15.547 13.418 1.00 96.44 70 GLU A CA 1
ATOM 564 C C . GLU A 1 70 ? -9.203 -15.246 11.938 1.00 96.44 70 GLU A C 1
ATOM 566 O O . GLU A 1 70 ? -8.350 -15.531 11.110 1.00 96.44 70 GLU A O 1
ATOM 571 N N . ILE A 1 71 ? -10.277 -14.518 11.595 1.00 96.38 71 ILE A N 1
ATOM 572 C CA . ILE A 1 71 ? -10.540 -14.092 10.202 1.00 96.38 71 ILE A CA 1
ATOM 573 C C . ILE A 1 71 ? -9.400 -13.211 9.668 1.00 96.38 71 ILE A C 1
ATOM 575 O O . ILE A 1 71 ? -9.008 -13.316 8.504 1.00 96.38 71 ILE A O 1
ATOM 579 N N . ILE A 1 72 ? -8.859 -12.330 10.515 1.00 97.19 72 ILE A N 1
ATOM 580 C CA . ILE A 1 72 ? -7.734 -11.463 10.141 1.00 97.19 72 ILE A CA 1
ATOM 581 C C . ILE A 1 72 ? -6.472 -12.305 9.917 1.00 97.19 72 ILE A C 1
ATOM 583 O O . ILE A 1 72 ? -5.801 -12.118 8.906 1.00 97.19 72 ILE A O 1
ATOM 587 N N . LYS A 1 73 ? -6.167 -13.259 10.806 1.00 98.25 73 LYS A N 1
ATOM 588 C CA . LYS A 1 73 ? -5.019 -14.171 10.655 1.00 98.25 73 LYS A CA 1
ATOM 589 C C . LYS A 1 73 ? -5.134 -15.061 9.420 1.00 98.25 73 LYS A C 1
ATOM 591 O O . LYS A 1 73 ? -4.155 -15.207 8.697 1.00 98.25 73 LYS A O 1
ATOM 596 N N . ASP A 1 74 ? -6.319 -15.599 9.150 1.00 98.44 74 ASP A N 1
ATOM 597 C CA . ASP A 1 74 ? -6.586 -16.396 7.951 1.00 98.44 74 ASP A CA 1
ATOM 598 C C . ASP A 1 74 ? -6.373 -15.556 6.686 1.00 98.44 74 ASP A C 1
ATOM 600 O O . ASP A 1 74 ? -5.774 -16.023 5.718 1.00 98.44 74 ASP A O 1
ATOM 604 N N . SER A 1 75 ? -6.795 -14.286 6.711 1.00 98.50 75 SER A N 1
ATOM 605 C CA . SER A 1 75 ? -6.547 -13.345 5.612 1.00 98.50 75 SER A CA 1
ATOM 606 C C . SER A 1 75 ? -5.055 -13.060 5.432 1.00 98.50 75 SER A C 1
ATOM 608 O O . SER A 1 75 ? -4.582 -13.026 4.302 1.00 98.50 75 SER A O 1
ATOM 610 N N . ILE A 1 76 ? -4.304 -12.895 6.527 1.00 98.75 76 ILE A N 1
ATOM 611 C CA . ILE A 1 76 ? -2.844 -12.718 6.496 1.00 98.75 76 ILE A CA 1
ATOM 612 C C . ILE A 1 76 ? -2.179 -13.930 5.843 1.00 98.75 76 ILE A C 1
ATOM 614 O O . ILE A 1 76 ? -1.408 -13.759 4.904 1.00 98.75 76 ILE A O 1
ATOM 618 N N . PHE A 1 77 ? -2.516 -15.144 6.287 1.00 98.62 77 PHE A N 1
ATOM 619 C CA . PHE A 1 77 ? -1.973 -16.379 5.720 1.00 98.62 77 PHE A CA 1
ATOM 620 C C . PHE A 1 77 ? -2.320 -16.532 4.234 1.00 98.62 77 PHE A C 1
ATOM 622 O O . PHE A 1 77 ? -1.474 -16.910 3.425 1.00 98.62 77 PHE A O 1
ATOM 629 N N . ALA A 1 78 ? -3.556 -16.205 3.850 1.00 98.69 78 ALA A N 1
ATOM 630 C CA . ALA A 1 78 ? -3.977 -16.262 2.458 1.00 98.69 78 ALA A CA 1
ATOM 631 C C . ALA A 1 78 ? -3.191 -15.270 1.584 1.00 98.69 78 ALA A C 1
ATOM 633 O O . ALA A 1 78 ? -2.731 -15.653 0.511 1.00 98.69 78 ALA A O 1
ATOM 634 N N . VAL A 1 79 ? -3.000 -14.026 2.041 1.00 98.81 79 VAL A N 1
ATOM 635 C CA . VAL A 1 79 ? -2.186 -13.016 1.337 1.00 98.81 79 VAL A CA 1
ATOM 636 C C . VAL A 1 79 ? -0.727 -13.466 1.229 1.00 98.81 79 VAL A C 1
ATOM 638 O O . VAL A 1 79 ? -0.147 -13.383 0.150 1.00 98.81 79 VAL A O 1
ATOM 641 N N . ASP A 1 80 ? -0.146 -13.993 2.305 1.00 98.38 80 ASP A N 1
ATOM 642 C CA . A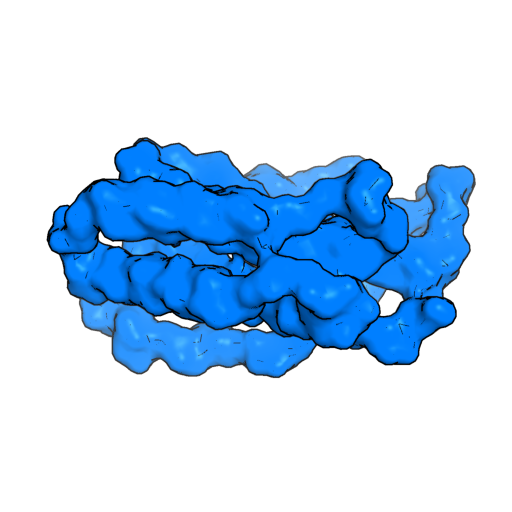SP A 1 80 ? 1.231 -14.500 2.323 1.00 98.38 80 ASP A CA 1
ATOM 643 C C . ASP A 1 80 ? 1.433 -15.620 1.287 1.00 98.38 80 ASP A C 1
ATOM 645 O O . ASP A 1 80 ? 2.346 -15.562 0.469 1.00 98.38 80 ASP A O 1
ATOM 649 N N . SER A 1 81 ? 0.483 -16.560 1.200 1.00 98.31 81 SER A N 1
ATOM 650 C CA . SER A 1 81 ? 0.525 -17.672 0.235 1.00 98.31 81 SER A CA 1
ATOM 651 C C . SER A 1 81 ? 0.524 -17.251 -1.241 1.00 98.31 81 SER A C 1
ATOM 653 O O . SER A 1 81 ? 0.836 -18.061 -2.115 1.00 98.31 81 SER A O 1
ATOM 655 N N . ILE A 1 82 ? 0.153 -15.999 -1.522 1.00 98.19 82 ILE A N 1
ATOM 656 C CA . ILE A 1 82 ? 0.136 -15.410 -2.861 1.00 98.19 82 ILE A CA 1
ATOM 657 C C . ILE A 1 82 ? 1.021 -14.167 -2.972 1.00 98.19 82 ILE A C 1
ATOM 659 O O . ILE A 1 82 ? 0.827 -13.362 -3.885 1.00 98.19 82 ILE A O 1
ATOM 663 N N . THR A 1 83 ? 1.973 -13.981 -2.062 1.00 98.44 83 THR A N 1
ATOM 664 C CA . THR A 1 83 ? 2.979 -12.918 -2.153 1.00 98.44 83 THR A CA 1
ATOM 665 C C . THR A 1 83 ? 4.168 -13.407 -2.984 1.00 98.44 83 THR A C 1
ATOM 667 O O . THR A 1 83 ? 4.776 -14.408 -2.612 1.00 98.44 83 THR A O 1
ATOM 670 N N . PRO A 1 84 ? 4.456 -12.797 -4.148 1.00 97.44 84 PRO A N 1
ATOM 671 C CA . PRO A 1 84 ? 5.462 -13.328 -5.055 1.00 97.44 84 PRO A CA 1
ATOM 672 C C . PRO A 1 84 ? 6.872 -13.033 -4.543 1.00 97.44 84 PRO A C 1
ATOM 674 O O . PRO A 1 84 ? 7.123 -11.966 -3.983 1.00 97.44 84 PRO A O 1
ATOM 677 N N . ASP A 1 85 ? 7.785 -13.968 -4.790 1.00 94.38 85 ASP A N 1
ATOM 678 C CA . ASP A 1 85 ? 9.207 -13.821 -4.492 1.00 94.38 85 ASP A CA 1
ATOM 679 C C . ASP A 1 85 ? 9.957 -13.289 -5.726 1.00 94.38 85 ASP A C 1
ATOM 681 O O . ASP A 1 85 ? 9.732 -13.740 -6.856 1.00 94.38 85 ASP A O 1
ATOM 685 N N . THR A 1 86 ? 10.846 -12.318 -5.519 1.00 91.62 86 THR A N 1
ATOM 686 C CA . THR A 1 86 ? 11.687 -11.741 -6.576 1.00 91.62 86 THR A CA 1
ATOM 687 C C . THR A 1 86 ? 12.788 -12.694 -7.043 1.00 91.62 86 THR A C 1
ATOM 689 O O . THR A 1 86 ? 13.312 -12.504 -8.143 1.00 91.62 86 THR A O 1
ATOM 692 N N . GLU A 1 87 ? 13.105 -13.737 -6.270 1.00 92.25 87 GLU A N 1
ATOM 693 C CA . GLU A 1 87 ? 13.989 -14.829 -6.691 1.00 92.25 87 GLU A CA 1
ATOM 694 C C . GLU A 1 87 ? 13.295 -15.790 -7.674 1.00 92.25 87 GLU A C 1
ATOM 696 O O . GLU A 1 87 ? 13.925 -16.258 -8.626 1.00 92.25 87 GLU A O 1
ATOM 701 N N . ASP A 1 88 ? 11.994 -16.040 -7.490 1.00 92.31 88 ASP A N 1
ATOM 702 C CA . ASP A 1 88 ? 11.203 -16.946 -8.338 1.00 92.31 88 ASP A CA 1
ATOM 703 C C . ASP A 1 88 ? 10.724 -16.275 -9.634 1.00 92.31 88 ASP A C 1
ATOM 705 O O . ASP A 1 88 ? 10.629 -16.913 -10.688 1.00 92.31 88 ASP A O 1
ATOM 709 N N . PHE A 1 89 ? 10.422 -14.976 -9.565 1.00 91.31 89 PHE A N 1
ATOM 710 C CA . PHE A 1 89 ? 9.937 -14.185 -10.692 1.00 91.31 89 PHE A CA 1
ATOM 711 C C . PHE A 1 89 ? 10.835 -12.962 -10.891 1.00 91.31 89 PHE A C 1
ATOM 713 O O . PHE A 1 89 ? 10.618 -11.928 -10.253 1.00 91.31 89 PHE A O 1
ATOM 720 N N . PRO A 1 90 ? 11.823 -13.022 -11.797 1.00 85.88 90 PRO A N 1
ATOM 721 C CA . PRO A 1 90 ? 12.675 -11.875 -12.045 1.00 85.88 90 PRO A CA 1
ATOM 722 C C . PRO A 1 90 ? 11.888 -10.773 -12.759 1.00 85.88 90 PRO A C 1
ATOM 724 O O . PRO A 1 90 ? 11.129 -11.029 -13.696 1.00 85.88 90 PRO A O 1
ATOM 727 N N . GLY A 1 91 ? 12.128 -9.532 -12.348 1.00 89.56 91 GLY A N 1
ATOM 728 C CA . GLY A 1 91 ? 11.644 -8.346 -13.044 1.00 89.56 91 GLY A CA 1
ATOM 729 C C . GLY A 1 91 ? 10.756 -7.444 -12.199 1.00 89.56 91 GLY A C 1
ATOM 730 O O . GLY A 1 91 ? 10.264 -7.791 -11.127 1.00 89.56 91 GLY A O 1
ATOM 731 N N . LEU A 1 92 ? 10.546 -6.246 -12.732 1.00 94.19 92 LEU A N 1
ATOM 732 C CA . LEU A 1 92 ? 9.935 -5.141 -12.008 1.00 94.19 92 LEU A CA 1
ATOM 733 C C . LEU A 1 92 ? 8.463 -5.386 -11.627 1.00 94.19 92 LEU A C 1
ATOM 735 O O . LEU A 1 92 ? 8.007 -4.953 -10.569 1.00 94.19 92 LEU A O 1
ATOM 739 N N . LEU A 1 93 ? 7.725 -6.136 -12.453 1.00 95.31 93 LEU A N 1
ATOM 740 C CA . LEU A 1 93 ? 6.329 -6.489 -12.173 1.00 95.31 93 LEU A CA 1
ATOM 741 C C . LEU A 1 93 ? 6.178 -7.288 -10.876 1.00 95.31 93 LEU A C 1
ATOM 743 O O . LEU A 1 93 ? 5.161 -7.153 -10.195 1.00 95.31 93 LEU A O 1
ATOM 747 N N . THR A 1 94 ? 7.181 -8.096 -10.531 1.00 97.31 94 THR A N 1
ATOM 748 C CA . THR A 1 94 ? 7.203 -8.863 -9.288 1.00 97.31 94 THR A CA 1
ATOM 749 C C . THR A 1 94 ? 7.302 -7.939 -8.087 1.00 97.31 94 THR A C 1
ATOM 751 O O . THR A 1 94 ? 6.509 -8.078 -7.163 1.00 97.31 94 THR A O 1
ATOM 754 N N . SER A 1 95 ? 8.189 -6.940 -8.126 1.00 97.69 95 SER A N 1
ATOM 755 C CA . SER A 1 95 ? 8.311 -5.941 -7.058 1.00 97.69 95 SER A CA 1
ATOM 756 C C . SER A 1 95 ? 7.013 -5.153 -6.865 1.00 97.69 95 SER A C 1
ATOM 758 O O . SER A 1 95 ? 6.561 -4.965 -5.740 1.00 97.69 95 SER A O 1
ATOM 760 N N . PHE A 1 96 ? 6.335 -4.768 -7.951 1.00 98.06 96 PHE A N 1
ATOM 761 C CA . PHE A 1 96 ? 5.044 -4.078 -7.843 1.00 98.06 96 PHE A CA 1
ATOM 762 C C . PHE A 1 96 ? 3.935 -4.960 -7.248 1.00 98.06 96 PHE A C 1
ATOM 764 O O . PHE A 1 96 ? 3.062 -4.482 -6.514 1.00 98.06 96 PHE A O 1
ATOM 771 N N . ALA A 1 97 ? 3.935 -6.250 -7.580 1.00 98.31 97 ALA A N 1
ATOM 772 C CA . ALA A 1 97 ? 3.007 -7.217 -7.010 1.00 98.31 97 ALA A CA 1
ATOM 773 C C . ALA A 1 97 ? 3.319 -7.500 -5.533 1.00 98.31 97 ALA A C 1
ATOM 775 O O . ALA A 1 97 ? 2.395 -7.566 -4.721 1.00 98.31 97 ALA A O 1
ATOM 776 N N . LEU A 1 98 ? 4.601 -7.583 -5.175 1.00 98.50 98 LEU A N 1
ATOM 777 C CA . LEU A 1 98 ? 5.078 -7.705 -3.802 1.00 98.50 98 LEU A CA 1
ATOM 778 C C . LEU A 1 98 ? 4.626 -6.513 -2.950 1.00 98.50 98 LEU A C 1
ATOM 780 O O . LEU A 1 98 ? 4.028 -6.728 -1.899 1.00 98.50 98 LEU A O 1
ATOM 784 N N . ASP A 1 99 ? 4.804 -5.276 -3.418 1.00 98.62 99 ASP A N 1
ATOM 785 C CA . ASP A 1 99 ? 4.323 -4.068 -2.726 1.00 98.62 99 ASP A CA 1
ATOM 786 C C . ASP A 1 99 ? 2.796 -4.089 -2.527 1.00 98.62 99 ASP A C 1
ATOM 788 O O . ASP A 1 99 ? 2.269 -3.711 -1.473 1.00 98.62 99 ASP A O 1
ATOM 792 N N . SER A 1 100 ? 2.059 -4.600 -3.518 1.00 98.50 100 SER A N 1
ATOM 793 C CA . SER A 1 100 ? 0.601 -4.757 -3.435 1.00 98.50 100 SER A CA 1
ATOM 794 C C . SER A 1 100 ? 0.186 -5.738 -2.339 1.00 98.50 100 SER A C 1
ATOM 796 O O . SER A 1 100 ? -0.671 -5.409 -1.518 1.00 98.50 100 SER A O 1
ATOM 798 N N . CYS A 1 101 ? 0.804 -6.918 -2.280 1.00 98.75 101 CYS A N 1
ATOM 799 C CA . CYS A 1 101 ? 0.530 -7.891 -1.223 1.00 98.75 101 CYS A CA 1
ATOM 800 C C . CYS A 1 101 ? 0.970 -7.365 0.146 1.00 98.75 101 CYS A C 1
ATOM 802 O O . CYS A 1 101 ? 0.212 -7.427 1.114 1.00 98.75 101 CYS A O 1
ATOM 804 N N . THR A 1 102 ? 2.164 -6.780 0.214 1.00 98.56 102 THR A N 1
ATOM 805 C CA . THR A 1 102 ? 2.793 -6.335 1.460 1.00 98.56 102 THR A CA 1
ATOM 806 C C . THR A 1 102 ? 2.048 -5.154 2.085 1.00 98.56 102 THR A C 1
ATOM 808 O O . THR A 1 102 ? 1.938 -5.072 3.311 1.00 98.56 102 THR A O 1
ATOM 811 N N . SER A 1 103 ? 1.452 -4.267 1.281 1.00 98.75 103 SER A N 1
ATOM 812 C CA . SER A 1 103 ? 0.593 -3.187 1.790 1.00 98.75 103 SER A CA 1
ATOM 813 C C . SER A 1 103 ? -0.686 -3.715 2.465 1.00 98.75 103 SER A C 1
ATOM 815 O O . SER A 1 103 ? -1.023 -3.314 3.586 1.00 98.75 103 SER A O 1
ATOM 817 N N . ILE A 1 104 ? -1.363 -4.690 1.854 1.00 98.81 104 ILE A N 1
ATOM 818 C CA . ILE A 1 104 ? -2.542 -5.343 2.443 1.00 98.81 104 ILE A CA 1
ATOM 819 C C . ILE A 1 104 ? -2.143 -6.145 3.688 1.00 98.81 104 ILE A C 1
ATOM 821 O O . ILE A 1 104 ? -2.788 -6.020 4.731 1.00 98.81 104 ILE A O 1
ATOM 825 N N . TYR A 1 105 ? -1.049 -6.904 3.610 1.00 98.81 105 TYR A N 1
ATOM 826 C CA . TYR A 1 105 ? -0.489 -7.674 4.720 1.00 98.81 105 TYR A CA 1
ATOM 827 C C . TYR A 1 105 ? -0.202 -6.790 5.942 1.00 98.81 105 TYR A C 1
ATOM 829 O O . TYR A 1 105 ? -0.636 -7.099 7.054 1.00 98.81 105 TYR A O 1
ATOM 837 N N . ASN A 1 106 ? 0.475 -5.654 5.755 1.00 98.81 106 ASN A N 1
ATOM 838 C CA . ASN A 1 106 ? 0.755 -4.716 6.843 1.00 98.81 106 ASN A CA 1
ATOM 839 C C . ASN A 1 106 ? -0.530 -4.101 7.405 1.00 98.81 106 ASN A C 1
ATOM 841 O O . ASN A 1 106 ? -0.688 -4.004 8.621 1.00 98.81 106 ASN A O 1
ATOM 845 N N . THR A 1 107 ? -1.495 -3.761 6.549 1.00 98.56 107 THR A N 1
ATOM 846 C CA . THR A 1 107 ? -2.790 -3.246 7.013 1.00 98.56 107 THR A CA 1
ATOM 847 C C . THR A 1 107 ? -3.521 -4.263 7.896 1.00 98.56 107 THR A C 1
ATOM 849 O O . THR A 1 107 ? -4.071 -3.885 8.927 1.00 98.56 107 THR A O 1
ATOM 852 N N . LEU A 1 108 ? -3.498 -5.553 7.545 1.00 98.44 108 LEU A N 1
ATOM 853 C CA . LEU A 1 108 ? -4.079 -6.617 8.371 1.00 98.44 108 LEU A CA 1
ATOM 854 C C . LEU A 1 108 ? -3.330 -6.800 9.700 1.00 98.44 108 LEU A C 1
ATOM 856 O O . LEU A 1 108 ? -3.974 -6.958 10.736 1.00 98.44 108 LEU A O 1
ATOM 860 N N . ASN A 1 109 ? -1.996 -6.734 9.702 1.00 98.44 109 ASN A N 1
ATOM 861 C CA . ASN A 1 109 ? -1.209 -6.823 10.938 1.00 98.44 109 ASN A CA 1
ATOM 862 C C . ASN A 1 109 ? -1.484 -5.648 11.883 1.00 98.44 109 ASN A C 1
ATOM 864 O O . ASN A 1 109 ? -1.682 -5.870 13.078 1.00 98.44 109 ASN A O 1
ATOM 868 N N . TYR A 1 110 ? -1.655 -4.434 11.347 1.00 98.12 110 TYR A N 1
ATOM 869 C CA . TYR A 1 110 ? -2.095 -3.284 12.138 1.00 98.12 110 TYR A CA 1
ATOM 870 C C . TYR A 1 110 ? -3.413 -3.552 12.882 1.00 98.12 110 TYR A C 1
ATOM 872 O O . TYR A 1 110 ? -3.562 -3.140 14.031 1.00 98.12 110 TYR A O 1
ATOM 880 N N . LEU A 1 111 ? -4.364 -4.276 12.277 1.00 96.62 111 LEU A N 1
ATOM 881 C CA . LEU A 1 111 ? -5.622 -4.637 12.948 1.00 96.62 111 LEU A CA 1
ATOM 882 C C . LEU A 1 111 ? -5.421 -5.592 14.139 1.00 96.62 111 LEU A C 1
ATOM 884 O O . LEU A 1 111 ? -6.300 -5.690 15.000 1.00 96.62 111 LEU A O 1
ATOM 888 N N . LEU A 1 112 ? -4.299 -6.314 14.198 1.00 96.12 112 LEU A N 1
ATOM 889 C CA . LEU A 1 112 ? -3.989 -7.249 15.278 1.00 96.12 112 LEU A CA 1
ATOM 890 C C . LEU A 1 112 ? -3.248 -6.586 16.439 1.00 96.12 112 LEU A C 1
ATOM 892 O O . LEU A 1 112 ? -3.558 -6.895 17.597 1.00 96.12 112 LEU A O 1
ATOM 896 N N . ASP A 1 113 ? -2.288 -5.708 16.142 1.00 96.56 113 ASP A N 1
ATOM 897 C CA . ASP A 1 113 ? -1.333 -5.184 17.125 1.00 96.56 113 ASP A CA 1
ATOM 898 C C . ASP A 1 113 ? -1.364 -3.655 17.317 1.00 96.56 113 ASP A C 1
ATOM 900 O O . ASP A 1 113 ? -0.821 -3.152 18.302 1.00 96.56 113 ASP A O 1
ATOM 904 N N . ASN A 1 114 ? -2.058 -2.920 16.443 1.00 96.06 114 ASN A N 1
ATOM 905 C CA . ASN A 1 114 ? -2.106 -1.456 16.382 1.00 96.06 114 ASN A CA 1
ATOM 906 C C . ASN A 1 114 ? -0.733 -0.774 16.229 1.00 96.06 114 ASN A C 1
ATOM 908 O O . ASN A 1 114 ? -0.577 0.403 16.579 1.00 96.06 114 ASN A O 1
ATOM 912 N N . ASN A 1 115 ? 0.269 -1.475 15.698 1.00 98.00 115 ASN A N 1
ATOM 913 C CA . ASN A 1 115 ? 1.588 -0.914 15.460 1.00 98.00 115 ASN A CA 1
ATOM 914 C C . ASN A 1 115 ? 1.566 0.023 14.247 1.00 98.00 115 ASN A C 1
ATOM 916 O O . ASN A 1 115 ? 1.475 -0.399 13.096 1.00 98.00 115 ASN A O 1
ATOM 920 N N . ILE A 1 116 ? 1.686 1.325 14.509 1.00 97.94 116 ILE A N 1
ATOM 921 C CA . ILE A 1 116 ? 1.615 2.377 13.487 1.00 97.94 116 ILE A CA 1
ATOM 922 C C . ILE A 1 116 ? 2.654 2.233 12.366 1.00 97.94 116 ILE A C 1
ATOM 924 O O . ILE A 1 116 ? 2.412 2.744 11.274 1.00 97.94 116 ILE A O 1
ATOM 928 N N . GLU A 1 117 ? 3.780 1.550 12.601 1.00 98.50 117 GLU A N 1
ATOM 929 C CA . GLU A 1 117 ? 4.791 1.334 11.559 1.00 98.50 117 GLU A CA 1
ATOM 930 C C . GLU A 1 117 ? 4.208 0.587 10.355 1.00 98.50 117 GLU A C 1
ATOM 932 O O . GLU A 1 117 ? 4.492 0.984 9.232 1.00 98.50 117 GLU A O 1
ATOM 937 N N . HIS A 1 118 ? 3.263 -0.337 10.559 1.00 98.62 118 HIS A N 1
ATOM 938 C CA . HIS A 1 118 ? 2.553 -0.998 9.461 1.00 98.62 118 HIS A CA 1
ATOM 939 C C . HIS A 1 118 ? 1.847 -0.011 8.520 1.00 98.62 118 HIS A C 1
ATOM 941 O O . HIS A 1 118 ? 1.869 -0.169 7.303 1.00 98.62 118 HIS A O 1
ATOM 947 N N . ILE A 1 119 ? 1.231 1.039 9.068 1.00 98.75 119 ILE A N 1
ATOM 948 C CA . ILE A 1 119 ? 0.519 2.057 8.280 1.00 98.75 119 ILE A CA 1
ATOM 949 C C . ILE A 1 119 ? 1.504 2.976 7.555 1.00 98.75 119 ILE A C 1
ATOM 951 O O . ILE A 1 119 ? 1.230 3.436 6.446 1.00 98.75 119 ILE A O 1
ATOM 955 N N . ILE A 1 120 ? 2.649 3.251 8.180 1.00 98.69 120 ILE A N 1
ATOM 956 C CA . ILE A 1 120 ? 3.724 4.030 7.566 1.00 98.69 120 ILE A CA 1
ATOM 957 C C . ILE A 1 120 ? 4.324 3.236 6.406 1.00 98.69 120 ILE A C 1
ATOM 959 O O . ILE A 1 120 ? 4.497 3.795 5.330 1.00 98.69 120 ILE A O 1
ATOM 963 N N . ASP A 1 121 ? 4.572 1.941 6.584 1.00 98.69 121 ASP A N 1
ATOM 964 C CA . ASP A 1 121 ? 5.136 1.083 5.544 1.00 98.69 121 ASP A CA 1
ATOM 965 C C . ASP A 1 121 ? 4.215 1.000 4.320 1.00 98.69 121 ASP A C 1
ATOM 967 O O . ASP A 1 121 ? 4.695 1.131 3.201 1.00 98.69 121 ASP A O 1
ATOM 971 N N . VAL A 1 122 ? 2.889 0.948 4.499 1.00 98.88 122 VAL A N 1
ATOM 972 C CA . VAL A 1 122 ? 1.916 1.027 3.386 1.00 98.88 122 VAL A CA 1
ATOM 973 C C . VAL A 1 122 ? 2.115 2.268 2.506 1.00 98.88 122 VAL A C 1
ATOM 975 O O . VAL A 1 122 ? 2.066 2.175 1.280 1.00 98.88 122 VAL A O 1
ATOM 978 N N . ALA A 1 123 ? 2.346 3.433 3.115 1.00 98.69 123 ALA A N 1
ATOM 979 C CA . ALA A 1 123 ? 2.639 4.665 2.381 1.00 98.69 123 ALA A CA 1
ATOM 980 C C . ALA A 1 123 ? 3.973 4.590 1.628 1.00 98.69 123 ALA A C 1
ATOM 982 O O . ALA A 1 123 ? 4.082 5.113 0.515 1.00 98.69 123 ALA A O 1
ATOM 983 N N . ILE A 1 124 ? 4.969 3.945 2.243 1.00 98.56 124 ILE A N 1
ATOM 984 C CA . ILE A 1 124 ? 6.297 3.758 1.663 1.00 98.56 124 ILE A CA 1
ATOM 985 C C . ILE A 1 124 ? 6.244 2.801 0.476 1.00 98.56 124 ILE A C 1
ATOM 987 O O . ILE A 1 124 ? 6.702 3.205 -0.578 1.00 98.56 124 ILE A O 1
ATOM 991 N N . TYR A 1 125 ? 5.583 1.644 0.560 1.00 98.75 125 TYR A N 1
ATOM 992 C CA . TYR A 1 125 ? 5.443 0.735 -0.590 1.00 98.75 125 TYR A CA 1
ATOM 993 C C . TYR A 1 125 ? 4.781 1.411 -1.793 1.00 98.75 125 TYR A C 1
ATOM 995 O O . TYR A 1 125 ? 5.211 1.246 -2.929 1.00 98.75 125 TYR A O 1
ATOM 1003 N N . ALA A 1 126 ? 3.766 2.249 -1.560 1.00 98.69 126 ALA A N 1
ATOM 1004 C CA . ALA A 1 126 ? 3.157 3.025 -2.637 1.00 98.69 126 ALA A CA 1
ATOM 1005 C C . ALA A 1 126 ? 4.137 4.021 -3.278 1.00 98.69 126 ALA A C 1
ATOM 1007 O O . ALA A 1 126 ? 4.131 4.191 -4.497 1.00 98.69 126 ALA A O 1
ATOM 1008 N N . ARG A 1 127 ? 4.991 4.664 -2.474 1.00 98.38 127 ARG A N 1
ATOM 1009 C CA . ARG A 1 127 ? 6.041 5.554 -2.975 1.00 98.38 127 ARG A CA 1
ATOM 1010 C C . ARG A 1 127 ? 7.134 4.766 -3.702 1.00 98.38 127 ARG A C 1
ATOM 1012 O O . ARG A 1 127 ? 7.501 5.166 -4.798 1.00 98.38 127 ARG A O 1
ATOM 1019 N N . ASP A 1 128 ? 7.599 3.657 -3.142 1.00 98.06 128 ASP A N 1
ATOM 1020 C CA . ASP A 1 128 ? 8.676 2.822 -3.683 1.00 98.06 128 ASP A CA 1
ATOM 1021 C C . ASP A 1 128 ? 8.267 2.175 -5.012 1.00 98.06 128 ASP A C 1
ATOM 1023 O O . ASP A 1 128 ? 9.046 2.173 -5.960 1.00 98.06 128 ASP A O 1
ATOM 1027 N N . THR A 1 129 ? 7.008 1.751 -5.153 1.00 98.56 129 THR A N 1
ATOM 1028 C CA . THR A 1 129 ? 6.437 1.348 -6.447 1.00 98.56 129 THR A CA 1
ATOM 1029 C C . THR A 1 129 ? 6.596 2.447 -7.507 1.00 98.56 129 THR A C 1
ATOM 1031 O O . THR A 1 129 ? 6.964 2.161 -8.646 1.00 98.56 129 THR A O 1
ATOM 1034 N N . VAL A 1 130 ? 6.321 3.711 -7.164 1.00 98.56 130 VAL A N 1
ATOM 1035 C CA . VAL A 1 130 ? 6.484 4.835 -8.103 1.00 98.56 130 VAL A CA 1
ATOM 1036 C C . VAL A 1 130 ? 7.958 5.139 -8.351 1.00 98.56 130 VAL A C 1
ATOM 1038 O O . VAL A 1 130 ? 8.330 5.445 -9.477 1.00 98.56 130 VAL A O 1
ATOM 1041 N N . ASP A 1 131 ? 8.784 5.040 -7.317 1.00 98.06 131 ASP A N 1
ATOM 1042 C CA . ASP A 1 131 ? 10.229 5.230 -7.375 1.00 98.06 131 ASP A CA 1
ATOM 1043 C C . ASP A 1 131 ? 10.863 4.259 -8.384 1.00 98.06 131 ASP A C 1
ATOM 1045 O O . ASP A 1 131 ? 11.419 4.689 -9.397 1.00 98.06 131 ASP A O 1
ATOM 1049 N N . MET A 1 132 ? 10.643 2.953 -8.196 1.00 97.62 132 MET A N 1
ATOM 1050 C CA . MET A 1 132 ? 11.124 1.909 -9.103 1.00 97.62 132 MET A CA 1
ATOM 1051 C C . MET A 1 132 ? 10.560 2.071 -10.523 1.00 97.62 132 MET A C 1
ATOM 1053 O O . MET A 1 132 ? 11.279 1.889 -11.502 1.00 97.62 132 MET A O 1
ATOM 1057 N N . PHE A 1 133 ? 9.287 2.457 -10.657 1.00 98.38 133 PHE A N 1
ATOM 1058 C CA . PHE A 1 133 ? 8.689 2.744 -11.961 1.00 98.38 133 PHE A CA 1
ATOM 1059 C C . PHE A 1 133 ? 9.389 3.898 -12.689 1.00 98.38 133 PHE A C 1
ATOM 1061 O O . PHE A 1 133 ? 9.629 3.800 -13.889 1.00 98.38 133 PHE A O 1
ATOM 1068 N N . VAL A 1 134 ? 9.705 4.992 -11.992 1.00 98.06 134 VAL A N 1
ATOM 1069 C CA . VAL A 1 134 ? 10.386 6.146 -12.593 1.00 98.06 134 VAL A CA 1
ATOM 1070 C C . VAL A 1 134 ? 11.820 5.795 -12.973 1.00 98.06 134 VAL A C 1
ATOM 1072 O O . VAL A 1 134 ? 12.248 6.188 -14.056 1.00 98.06 134 VAL A O 1
ATOM 1075 N N . GLN A 1 135 ? 12.531 5.041 -12.127 1.00 97.06 135 GLN A N 1
ATOM 1076 C CA . GLN A 1 135 ? 13.874 4.545 -12.437 1.00 97.06 135 GLN A CA 1
ATOM 1077 C C . GLN A 1 135 ? 13.892 3.766 -13.756 1.00 97.06 135 GLN A C 1
ATOM 1079 O O . GLN A 1 135 ? 14.701 4.074 -14.624 1.00 97.06 135 GLN A O 1
ATOM 1084 N N . GLU A 1 136 ? 12.966 2.818 -13.922 1.00 96.56 136 GLU A N 1
ATOM 1085 C CA . GLU A 1 136 ? 12.890 1.979 -15.122 1.00 96.56 136 GLU A CA 1
ATOM 1086 C C . GLU A 1 136 ? 12.408 2.762 -16.352 1.00 96.56 136 GLU A C 1
ATOM 1088 O O . GLU A 1 136 ? 13.015 2.693 -17.416 1.00 96.56 136 GLU A O 1
ATOM 1093 N N . LYS A 1 137 ? 11.332 3.551 -16.214 1.00 96.06 137 LYS A N 1
ATOM 1094 C CA . LYS A 1 137 ? 10.753 4.355 -17.307 1.00 96.06 137 LYS A CA 1
ATOM 1095 C C . LYS A 1 137 ? 11.771 5.318 -17.922 1.00 96.06 137 LYS A C 1
ATOM 1097 O O . LYS A 1 137 ? 11.740 5.555 -19.126 1.00 96.06 137 LYS A O 1
ATOM 1102 N N . GLU A 1 138 ? 12.606 5.933 -17.089 1.00 94.81 138 GLU A N 1
ATOM 1103 C CA . GLU A 1 138 ? 13.574 6.953 -17.508 1.00 94.81 138 GLU A CA 1
ATOM 1104 C C . GLU A 1 138 ? 14.991 6.389 -17.715 1.00 94.81 138 GLU A C 1
ATOM 1106 O O . GLU A 1 138 ? 15.899 7.172 -17.996 1.00 94.81 138 GLU A O 1
ATOM 1111 N N . ASP A 1 139 ? 15.182 5.069 -17.571 1.00 95.06 139 ASP A N 1
ATOM 1112 C CA . ASP A 1 139 ? 16.482 4.381 -17.658 1.00 95.06 139 ASP A CA 1
ATOM 1113 C C . ASP A 1 139 ? 17.559 5.077 -16.798 1.00 95.06 139 ASP A C 1
ATOM 1115 O O . ASP A 1 139 ? 18.622 5.498 -17.265 1.00 95.06 139 ASP A O 1
ATOM 1119 N N . LEU A 1 140 ? 17.232 5.320 -15.521 1.00 94.56 140 LEU A N 1
ATOM 1120 C CA . LEU A 1 140 ? 18.086 6.106 -14.632 1.00 94.56 140 LEU A CA 1
ATOM 1121 C C . LEU A 1 140 ? 19.309 5.315 -14.165 1.00 94.56 140 LEU A C 1
ATOM 1123 O O . LEU A 1 140 ? 19.205 4.282 -13.509 1.00 94.56 140 LEU A O 1
ATOM 1127 N N . GLU A 1 141 ? 20.490 5.889 -14.378 1.00 93.19 141 GLU A N 1
ATOM 1128 C CA . GLU A 1 141 ? 21.733 5.349 -13.838 1.00 93.19 141 GLU A CA 1
ATOM 1129 C C . GLU A 1 141 ? 21.957 5.779 -12.380 1.00 93.19 141 GLU A C 1
ATOM 1131 O O . GLU A 1 141 ? 21.974 6.971 -12.069 1.00 93.19 141 GLU A O 1
ATOM 1136 N N . TYR A 1 142 ? 22.271 4.831 -11.491 1.00 90.62 142 TYR A N 1
ATOM 1137 C CA . TYR A 1 142 ? 22.629 5.122 -10.090 1.00 90.62 142 TYR A CA 1
ATOM 1138 C C . TYR A 1 142 ? 23.857 6.036 -9.929 1.00 90.62 142 TYR A C 1
ATOM 1140 O O . TYR A 1 142 ? 24.057 6.630 -8.869 1.00 90.62 142 TYR A O 1
ATOM 1148 N N . SER A 1 143 ? 24.702 6.145 -10.958 1.00 94.12 143 SER A N 1
ATOM 1149 C CA . SER A 1 143 ? 25.838 7.072 -10.996 1.00 94.12 143 SER A CA 1
ATOM 1150 C C . SER A 1 143 ? 25.446 8.529 -11.245 1.00 94.12 143 SER A C 1
ATOM 1152 O O . SER A 1 143 ? 26.298 9.408 -11.097 1.00 94.12 143 SER A O 1
ATOM 1154 N N . ASP A 1 144 ? 24.197 8.809 -11.623 1.00 93.75 144 ASP A N 1
ATOM 1155 C CA . ASP A 1 144 ? 23.736 10.166 -11.898 1.00 93.75 144 ASP A CA 1
ATOM 1156 C C . ASP A 1 144 ? 23.693 11.006 -10.603 1.00 93.75 144 ASP A C 1
ATOM 1158 O O . ASP A 1 144 ? 22.946 10.685 -9.675 1.00 93.75 144 ASP A O 1
ATOM 1162 N N . PRO A 1 145 ? 24.431 12.132 -10.515 1.00 93.62 145 PRO A N 1
ATOM 1163 C CA . PRO A 1 145 ? 24.388 13.007 -9.341 1.00 93.62 145 PRO A CA 1
ATOM 1164 C C . PRO A 1 145 ? 23.003 13.627 -9.078 1.00 93.62 145 PRO A C 1
ATOM 1166 O O . PRO A 1 145 ? 22.760 14.131 -7.980 1.00 93.62 145 PRO A O 1
ATOM 1169 N N . TYR A 1 146 ? 22.102 13.608 -10.063 1.00 94.44 146 TYR A N 1
ATOM 1170 C CA . TYR A 1 146 ? 20.724 14.083 -9.969 1.00 94.44 146 TYR A CA 1
ATOM 1171 C C . TYR A 1 146 ? 19.693 12.951 -9.880 1.00 94.44 146 TYR A C 1
ATOM 1173 O O . TYR A 1 146 ? 18.504 13.250 -9.958 1.00 94.44 146 TYR A O 1
ATOM 1181 N N . PHE A 1 147 ? 20.111 11.693 -9.693 1.00 94.56 147 PHE A N 1
ATOM 1182 C CA . PHE A 1 147 ? 19.238 10.511 -9.634 1.00 94.56 147 PHE A CA 1
ATOM 1183 C C . PHE A 1 147 ? 17.988 10.734 -8.763 1.00 94.56 147 PHE A C 1
ATOM 1185 O O . PHE A 1 147 ? 16.863 10.767 -9.260 1.00 94.56 147 PHE A O 1
ATOM 1192 N N . GLU A 1 148 ? 18.197 11.037 -7.480 1.00 94.31 148 GLU A N 1
ATOM 1193 C CA . GLU A 1 148 ? 17.120 11.322 -6.524 1.00 94.31 148 GLU A CA 1
ATOM 1194 C C . GLU A 1 148 ? 16.271 12.527 -6.945 1.00 94.31 148 GLU A C 1
ATOM 1196 O O . GLU A 1 148 ? 15.050 12.526 -6.807 1.00 94.31 148 GLU A O 1
ATOM 1201 N N . LEU A 1 149 ? 16.912 13.573 -7.481 1.00 94.62 149 LEU A N 1
ATOM 1202 C CA . LEU A 1 149 ? 16.226 14.796 -7.891 1.00 94.62 149 LEU A CA 1
ATOM 1203 C C . LEU A 1 149 ? 15.293 14.548 -9.084 1.00 94.62 149 LEU A C 1
ATOM 1205 O O . LEU A 1 149 ? 14.235 15.173 -9.163 1.00 94.62 149 LEU A O 1
ATOM 1209 N N . LYS A 1 150 ? 15.671 13.659 -10.006 1.00 96.19 150 LYS A N 1
ATOM 1210 C CA . LYS A 1 150 ? 14.831 13.257 -11.138 1.00 96.19 150 LYS A CA 1
ATOM 1211 C C . LYS A 1 150 ? 13.601 12.495 -10.657 1.00 96.19 150 LYS A C 1
ATOM 1213 O O . LYS A 1 150 ? 12.498 12.828 -11.077 1.00 96.19 150 LYS A O 1
ATOM 1218 N N . ILE A 1 151 ? 13.777 11.566 -9.715 1.00 96.94 151 ILE A N 1
ATOM 1219 C CA . ILE A 1 151 ? 12.678 10.769 -9.156 1.00 96.94 151 ILE A CA 1
ATOM 1220 C C . ILE A 1 151 ? 11.671 11.659 -8.424 1.00 96.94 151 ILE A C 1
ATOM 1222 O O . ILE A 1 151 ? 10.487 11.646 -8.752 1.00 96.94 151 ILE A O 1
ATOM 1226 N N . VAL A 1 152 ? 12.117 12.491 -7.474 1.00 95.94 152 VAL A N 1
ATOM 1227 C CA . VAL A 1 152 ? 11.196 13.311 -6.659 1.00 95.94 152 VAL A CA 1
ATOM 1228 C C . VAL A 1 152 ? 10.449 14.383 -7.457 1.00 95.94 152 VAL A C 1
ATOM 1230 O O . VAL A 1 152 ? 9.387 14.828 -7.024 1.00 95.94 152 VAL A O 1
ATOM 1233 N N . ASN A 1 153 ? 10.989 14.803 -8.606 1.00 96.38 153 ASN A N 1
ATOM 1234 C CA . ASN A 1 153 ? 10.354 15.783 -9.489 1.00 96.38 153 ASN A CA 1
ATOM 1235 C C . ASN A 1 153 ? 9.531 15.148 -10.617 1.00 96.38 153 ASN A C 1
ATOM 1237 O O . ASN A 1 153 ? 8.844 15.882 -11.334 1.00 96.38 153 ASN A O 1
ATOM 1241 N N . ASP A 1 154 ? 9.572 13.824 -10.788 1.00 98.12 154 ASP A N 1
ATOM 1242 C CA . ASP A 1 154 ? 8.736 13.150 -11.773 1.00 98.12 154 ASP A CA 1
ATOM 1243 C C . ASP A 1 154 ? 7.249 13.321 -11.423 1.00 98.12 154 ASP A C 1
ATOM 1245 O O . ASP A 1 154 ? 6.829 13.289 -10.260 1.00 98.12 154 ASP A O 1
ATOM 1249 N N . GLN A 1 155 ? 6.423 13.506 -12.453 1.00 97.81 155 GLN A N 1
ATOM 1250 C CA . GLN A 1 155 ? 4.994 13.763 -12.292 1.00 97.81 155 GLN A CA 1
ATOM 1251 C C . GLN A 1 155 ? 4.256 12.661 -11.515 1.00 97.81 155 GLN A C 1
ATOM 1253 O O . GLN A 1 155 ? 3.311 12.969 -10.787 1.00 97.81 155 GLN A O 1
ATOM 1258 N N . PHE A 1 156 ? 4.666 11.394 -11.640 1.00 98.31 156 PHE A N 1
ATOM 1259 C CA . PHE A 1 156 ? 4.054 10.274 -10.930 1.00 98.31 156 PHE A CA 1
ATOM 1260 C C . PHE A 1 156 ? 4.387 10.342 -9.439 1.00 98.31 156 PHE A C 1
ATOM 1262 O O . PHE A 1 156 ? 3.484 10.201 -8.610 1.00 98.31 156 PHE A O 1
ATOM 1269 N N . MET A 1 157 ? 5.643 10.650 -9.101 1.00 98.19 157 MET A N 1
ATOM 1270 C CA . MET A 1 157 ? 6.105 10.783 -7.718 1.00 98.19 157 MET A CA 1
ATOM 1271 C C . MET A 1 157 ? 5.460 11.984 -7.020 1.00 98.19 157 MET A C 1
ATOM 1273 O O . MET A 1 157 ? 4.916 11.862 -5.916 1.00 98.19 157 MET A O 1
ATOM 1277 N N . VAL A 1 158 ? 5.427 13.137 -7.697 1.00 98.00 158 VAL A N 1
ATOM 1278 C CA . VAL A 1 158 ? 4.754 14.349 -7.207 1.00 98.00 158 VAL A CA 1
ATOM 1279 C C . VAL A 1 158 ? 3.263 14.088 -6.994 1.00 98.00 158 VAL A C 1
ATOM 1281 O O . VAL A 1 158 ? 2.700 14.484 -5.970 1.00 98.00 158 VAL A O 1
ATOM 1284 N N . ARG A 1 159 ? 2.604 13.410 -7.940 1.00 98.19 159 ARG A N 1
ATOM 1285 C CA . ARG A 1 159 ? 1.181 13.069 -7.837 1.00 98.19 159 ARG A CA 1
ATOM 1286 C C . ARG A 1 159 ? 0.906 12.159 -6.647 1.00 98.19 159 ARG A C 1
ATOM 1288 O O . ARG A 1 159 ? -0.014 12.452 -5.888 1.00 98.19 159 ARG A O 1
ATOM 1295 N N . GLU A 1 160 ? 1.679 11.091 -6.471 1.00 98.50 160 GLU A N 1
ATOM 1296 C CA . GLU A 1 160 ? 1.451 10.125 -5.392 1.00 98.50 160 GLU A CA 1
ATOM 1297 C C . GLU A 1 160 ? 1.717 10.740 -4.013 1.00 98.50 160 GLU A C 1
ATOM 1299 O O . GLU A 1 160 ? 0.870 10.665 -3.120 1.00 98.50 160 GLU A O 1
ATOM 1304 N N . THR A 1 161 ? 2.822 11.474 -3.870 1.00 97.94 161 THR A N 1
ATOM 1305 C CA . THR A 1 161 ? 3.154 12.221 -2.647 1.00 97.94 161 THR A CA 1
ATOM 1306 C C . THR A 1 161 ? 2.034 13.203 -2.280 1.00 97.94 161 THR A C 1
ATOM 1308 O O . THR A 1 161 ? 1.560 13.228 -1.139 1.00 97.94 161 THR A O 1
ATOM 1311 N N . ASN A 1 162 ? 1.547 13.982 -3.254 1.00 98.00 162 ASN A N 1
ATOM 1312 C CA . ASN A 1 162 ? 0.450 14.927 -3.040 1.00 98.00 162 ASN A CA 1
ATOM 1313 C C . ASN A 1 162 ? -0.869 14.226 -2.702 1.00 98.00 162 ASN A C 1
ATOM 1315 O O . ASN A 1 162 ? -1.594 14.693 -1.819 1.00 98.00 162 ASN A O 1
ATOM 1319 N N . ARG A 1 163 ? -1.180 13.106 -3.368 1.00 98.25 163 ARG A N 1
ATOM 1320 C CA . ARG A 1 163 ? -2.380 12.300 -3.109 1.00 98.25 163 ARG A CA 1
ATOM 1321 C C . ARG A 1 163 ? -2.400 11.821 -1.664 1.00 98.25 163 ARG A C 1
ATOM 1323 O O . ARG A 1 163 ? -3.398 12.046 -0.978 1.00 98.25 163 ARG A O 1
ATOM 1330 N N . GLN A 1 164 ? -1.311 11.218 -1.187 1.00 98.56 164 GLN A N 1
ATOM 1331 C CA . GLN A 1 164 ? -1.221 10.720 0.186 1.00 98.56 164 GLN A CA 1
ATOM 1332 C C . GLN A 1 164 ? -1.391 11.852 1.206 1.00 98.56 164 GLN A C 1
ATOM 1334 O O . GLN A 1 164 ? -2.236 11.760 2.098 1.00 98.56 164 GLN A O 1
ATOM 1339 N N . MET A 1 165 ? -0.682 12.970 1.027 1.00 98.31 165 MET A N 1
ATOM 1340 C CA . MET A 1 165 ? -0.783 14.122 1.932 1.00 98.31 165 MET A CA 1
ATOM 1341 C C . MET A 1 165 ? -2.177 14.765 1.918 1.00 98.31 165 MET A C 1
ATOM 1343 O O . MET A 1 165 ? -2.695 15.171 2.961 1.00 98.31 165 MET A O 1
ATOM 1347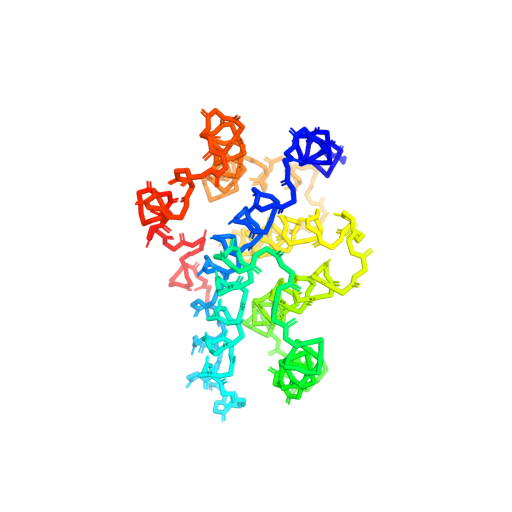 N N . MET A 1 166 ? -2.820 14.857 0.753 1.00 98.19 166 MET A N 1
ATOM 1348 C CA . MET A 1 166 ? -4.188 15.363 0.640 1.00 98.19 166 MET A CA 1
ATOM 1349 C C . MET A 1 166 ? -5.193 14.410 1.292 1.00 98.19 166 MET A C 1
ATOM 1351 O O . MET A 1 166 ? -6.104 14.872 1.983 1.00 98.19 166 MET A O 1
ATOM 1355 N N . LEU A 1 167 ? -5.026 13.098 1.118 1.00 98.56 167 LEU A N 1
ATOM 1356 C CA . LEU A 1 167 ? -5.876 12.091 1.742 1.00 98.56 167 LEU A CA 1
ATOM 1357 C C . LEU A 1 167 ? -5.779 12.155 3.272 1.00 98.56 167 LEU A C 1
ATOM 1359 O O . LEU A 1 167 ? -6.813 12.240 3.931 1.00 98.56 167 LEU A O 1
ATOM 1363 N N . LEU A 1 168 ? -4.568 12.219 3.833 1.00 98.62 168 LEU A N 1
ATOM 1364 C CA . LEU A 1 168 ? -4.344 12.380 5.276 1.00 98.62 168 LEU A CA 1
ATOM 1365 C C . LEU A 1 168 ? -5.030 13.644 5.817 1.00 98.62 168 LEU A C 1
ATOM 1367 O O . LEU A 1 168 ? -5.779 13.583 6.796 1.00 98.62 168 LEU A O 1
ATOM 1371 N N . LYS A 1 169 ? -4.872 14.783 5.127 1.00 98.19 169 LYS A N 1
ATOM 1372 C CA . LYS A 1 169 ? -5.551 16.043 5.481 1.00 98.19 169 LYS A CA 1
ATOM 1373 C C . LYS A 1 169 ? -7.075 15.916 5.447 1.00 98.19 169 LYS A C 1
ATOM 1375 O O . LYS A 1 169 ? -7.741 16.414 6.354 1.00 98.19 169 LYS A O 1
ATOM 1380 N N . ARG A 1 170 ? -7.642 15.263 4.425 1.00 98.12 170 ARG A N 1
ATOM 1381 C CA . ARG A 1 170 ? -9.094 15.027 4.323 1.00 98.12 170 ARG A CA 1
ATOM 1382 C C . ARG A 1 170 ? -9.584 14.138 5.461 1.00 98.12 170 ARG A C 1
ATOM 1384 O O . ARG A 1 170 ? -10.544 14.504 6.131 1.00 98.12 170 ARG A O 1
ATOM 1391 N N . LEU A 1 171 ? -8.897 13.025 5.719 1.00 98.25 171 LEU A N 1
ATOM 1392 C CA . LEU A 1 171 ? -9.233 12.092 6.795 1.00 98.25 171 LEU A CA 1
ATOM 1393 C C . LEU A 1 171 ? -9.217 12.776 8.160 1.00 98.25 171 LEU A C 1
ATOM 1395 O O . LEU A 1 171 ? -10.137 12.571 8.947 1.00 98.25 171 LEU A O 1
ATOM 1399 N N . ARG A 1 172 ? -8.241 13.649 8.429 1.00 97.25 172 ARG A N 1
ATOM 1400 C CA . ARG A 1 172 ? -8.174 14.408 9.686 1.00 97.25 172 ARG A CA 1
ATOM 1401 C C . ARG A 1 172 ? -9.443 15.227 9.950 1.00 97.25 172 ARG A C 1
ATOM 1403 O O . ARG A 1 172 ? -9.882 15.297 11.095 1.00 97.25 172 ARG A O 1
ATOM 1410 N N . ASN A 1 173 ? -10.041 15.785 8.899 1.00 96.81 173 ASN A N 1
ATOM 1411 C CA . ASN A 1 173 ? -11.201 16.676 8.982 1.00 96.81 173 ASN A CA 1
ATOM 1412 C C . ASN A 1 173 ? -12.562 15.956 8.946 1.00 96.81 173 ASN A C 1
ATOM 1414 O O . ASN A 1 173 ? -13.581 16.587 9.213 1.00 96.81 173 ASN A O 1
ATOM 1418 N N . ILE A 1 174 ? -12.603 14.666 8.611 1.00 97.19 174 ILE A N 1
ATOM 1419 C CA . ILE A 1 174 ? -13.839 13.869 8.587 1.00 97.19 174 ILE A CA 1
ATOM 1420 C C . ILE A 1 174 ? -14.148 13.363 9.997 1.00 97.19 174 ILE A C 1
ATOM 1422 O O . ILE A 1 174 ? -13.236 12.965 10.716 1.00 97.19 174 ILE A O 1
ATOM 1426 N N . GLN A 1 175 ? -15.411 13.338 10.421 1.00 95.75 175 GLN A N 1
ATOM 1427 C CA . GLN A 1 175 ? -15.761 12.694 11.689 1.00 95.75 175 GLN A CA 1
ATOM 1428 C C . GLN A 1 175 ? -15.746 11.164 11.547 1.00 95.75 175 GLN A C 1
ATOM 1430 O O . GLN A 1 175 ? -16.170 10.611 10.533 1.00 95.75 175 GLN A O 1
ATOM 1435 N N . ASP A 1 176 ? -15.280 10.446 12.571 1.00 93.94 176 ASP A N 1
ATOM 1436 C CA . ASP A 1 176 ? -15.105 8.986 12.504 1.00 93.94 176 ASP A CA 1
ATOM 1437 C C . ASP A 1 176 ? -16.413 8.211 12.231 1.00 93.94 176 ASP A C 1
ATOM 1439 O O . ASP A 1 176 ? -16.376 7.095 11.723 1.00 93.94 176 ASP A O 1
ATOM 1443 N N . ASN A 1 177 ? -17.570 8.759 12.610 1.00 91.50 177 ASN A N 1
ATOM 1444 C CA . ASN A 1 177 ? -18.903 8.195 12.348 1.00 91.50 177 ASN A CA 1
ATOM 1445 C C . ASN A 1 177 ? -19.405 8.455 10.916 1.00 91.50 177 ASN A C 1
ATOM 1447 O O . ASN A 1 177 ? -20.292 7.746 10.450 1.00 91.50 177 ASN A O 1
ATOM 1451 N N . GLU A 1 178 ? -18.847 9.442 10.218 1.00 93.62 178 GLU A N 1
ATOM 1452 C CA . GLU A 1 178 ? -19.196 9.778 8.831 1.00 93.62 178 GLU A CA 1
ATOM 1453 C C . GLU A 1 178 ? -18.255 9.113 7.822 1.00 93.62 178 GLU A C 1
ATOM 1455 O O . GLU A 1 178 ? -18.618 8.931 6.660 1.00 93.62 178 GLU A O 1
ATOM 1460 N N . LEU A 1 179 ? -17.053 8.728 8.266 1.00 94.25 179 LEU A N 1
ATOM 1461 C CA . LEU A 1 179 ? -15.969 8.239 7.416 1.00 94.25 179 LEU A CA 1
ATOM 1462 C C . LEU A 1 179 ? -16.390 7.124 6.461 1.00 94.25 179 LEU A C 1
ATOM 1464 O O . LEU A 1 179 ? -16.077 7.194 5.276 1.00 94.25 179 LEU A O 1
ATOM 1468 N N . PHE A 1 180 ? -17.119 6.122 6.953 1.00 90.50 180 PHE A N 1
ATOM 1469 C CA . PHE A 1 180 ? -17.533 5.002 6.112 1.00 90.50 180 PHE A CA 1
ATOM 1470 C C . PHE A 1 180 ? -18.444 5.446 4.959 1.00 90.50 180 PHE A C 1
ATOM 1472 O O . PHE A 1 180 ? -18.248 5.030 3.822 1.00 90.50 180 PHE A O 1
ATOM 1479 N N . ASN A 1 181 ? -19.384 6.357 5.220 1.00 91.81 181 ASN A N 1
ATOM 1480 C CA . ASN A 1 181 ? -20.303 6.870 4.198 1.00 91.81 181 ASN A CA 1
ATOM 1481 C C . ASN A 1 181 ? -19.590 7.742 3.155 1.00 91.81 181 ASN A C 1
ATOM 1483 O O . ASN A 1 181 ? -20.090 7.924 2.048 1.00 91.81 181 ASN A O 1
ATOM 1487 N N . LEU A 1 182 ? -18.428 8.293 3.508 1.00 95.19 182 LEU A N 1
ATOM 1488 C CA . LEU A 1 182 ? -17.631 9.160 2.646 1.00 95.19 182 LEU A CA 1
ATOM 1489 C C . LEU A 1 182 ? -16.476 8.425 1.957 1.00 95.19 182 LEU A C 1
ATOM 1491 O O . LEU A 1 182 ? -15.768 9.054 1.171 1.00 95.19 182 LEU A O 1
ATOM 1495 N N . ILE A 1 183 ? -16.277 7.128 2.220 1.00 94.44 183 ILE A N 1
ATOM 1496 C CA . ILE A 1 183 ? -15.097 6.392 1.747 1.00 94.44 183 ILE A CA 1
ATOM 1497 C C . ILE A 1 183 ? -14.995 6.381 0.221 1.00 94.44 183 ILE A C 1
ATOM 1499 O O . ILE A 1 183 ? -13.915 6.586 -0.325 1.00 94.44 183 ILE A O 1
ATOM 1503 N N . ASP A 1 184 ? -16.124 6.251 -0.479 1.00 94.50 184 ASP A N 1
ATOM 1504 C CA . ASP A 1 184 ? -16.138 6.236 -1.943 1.00 94.50 184 ASP A CA 1
ATOM 1505 C C . ASP A 1 184 ? -15.722 7.596 -2.532 1.00 94.50 184 ASP A C 1
ATOM 1507 O O . ASP A 1 184 ? -14.998 7.650 -3.521 1.00 94.50 184 ASP A O 1
ATOM 1511 N N . ASN A 1 185 ? -16.042 8.702 -1.848 1.00 95.50 185 ASN A N 1
ATOM 1512 C CA . ASN A 1 185 ? -15.607 10.056 -2.227 1.00 95.50 185 ASN A CA 1
ATOM 1513 C C . ASN A 1 185 ? -14.106 10.301 -1.978 1.00 95.50 185 ASN A C 1
ATOM 1515 O O . ASN A 1 185 ? -13.563 11.343 -2.375 1.00 95.50 185 ASN A O 1
ATOM 1519 N N . LEU A 1 186 ? -13.445 9.408 -1.237 1.00 96.38 186 LEU A N 1
ATOM 1520 C CA . LEU A 1 186 ? -12.010 9.451 -0.963 1.00 96.38 186 LEU A CA 1
ATOM 1521 C C . LEU A 1 186 ? -11.204 8.603 -1.951 1.00 96.38 186 LEU A C 1
ATOM 1523 O O . LEU A 1 186 ? -9.992 8.803 -2.038 1.00 96.38 186 LEU A O 1
ATOM 1527 N N . ARG A 1 187 ? -11.852 7.703 -2.703 1.00 95.25 187 ARG A N 1
ATOM 1528 C CA . ARG A 1 187 ? -11.184 6.864 -3.699 1.00 95.25 187 ARG A CA 1
ATOM 1529 C C . ARG A 1 187 ? -10.672 7.696 -4.864 1.00 95.25 187 ARG A C 1
ATOM 1531 O O . ARG A 1 187 ? -11.420 8.410 -5.528 1.00 95.25 187 ARG A O 1
ATOM 1538 N N . ASP A 1 188 ? -9.388 7.537 -5.141 1.00 91.75 188 ASP A N 1
ATOM 1539 C CA . ASP A 1 188 ? -8.747 8.026 -6.352 1.00 91.75 188 ASP A CA 1
ATOM 1540 C C . ASP A 1 188 ? -8.574 6.846 -7.311 1.00 91.75 188 ASP A C 1
ATOM 1542 O O . ASP A 1 188 ? -7.792 5.936 -7.051 1.00 91.75 188 ASP A O 1
ATOM 1546 N N . ARG A 1 189 ? -9.325 6.858 -8.416 1.00 88.38 189 ARG A N 1
ATOM 1547 C CA . ARG A 1 189 ? -9.324 5.774 -9.411 1.00 88.38 189 ARG A CA 1
ATOM 1548 C C . ARG A 1 189 ? -8.232 5.918 -10.468 1.00 88.38 189 ARG A C 1
ATOM 1550 O O . ARG A 1 189 ? -8.174 5.112 -11.392 1.00 88.38 189 ARG A O 1
ATOM 1557 N N . THR A 1 190 ? -7.397 6.951 -10.382 1.00 92.12 190 THR A N 1
ATOM 1558 C CA . THR A 1 190 ? -6.239 7.056 -11.272 1.00 92.12 190 THR A CA 1
ATOM 1559 C C . THR A 1 190 ? -5.252 5.935 -10.952 1.00 92.12 190 THR A C 1
ATOM 1561 O O . THR A 1 190 ? -5.072 5.577 -9.788 1.00 92.12 190 THR A O 1
ATOM 1564 N N . ALA A 1 191 ? -4.598 5.364 -11.961 1.00 93.38 191 ALA A N 1
ATOM 1565 C CA . ALA A 1 191 ? -3.545 4.382 -11.720 1.00 93.38 191 ALA A CA 1
ATOM 1566 C C . ALA A 1 191 ? -2.363 5.047 -10.996 1.00 93.38 191 ALA A C 1
ATOM 1568 O O . ALA A 1 191 ? -2.060 6.212 -11.264 1.00 93.38 191 ALA A O 1
ATOM 1569 N N . ILE A 1 192 ? -1.715 4.340 -10.064 1.00 96.94 192 ILE A N 1
ATOM 1570 C CA . ILE A 1 192 ? -0.546 4.867 -9.340 1.00 96.94 192 ILE A CA 1
ATOM 1571 C C . ILE A 1 192 ? 0.650 5.085 -10.280 1.00 96.94 192 ILE A C 1
ATOM 1573 O O . ILE A 1 192 ? 1.291 6.134 -10.216 1.00 96.94 192 ILE A O 1
ATOM 1577 N N . ILE A 1 193 ? 0.833 4.169 -11.230 1.00 97.44 193 ILE A N 1
ATOM 1578 C CA . ILE A 1 193 ? 1.829 4.173 -12.309 1.00 97.44 193 ILE A CA 1
ATOM 1579 C C . ILE A 1 193 ? 1.145 3.858 -13.647 1.00 97.44 193 ILE A C 1
ATOM 1581 O O . ILE A 1 193 ? -0.006 3.419 -13.659 1.00 97.44 193 ILE A O 1
ATOM 1585 N N . ASP A 1 194 ? 1.831 4.081 -14.768 1.00 95.75 194 ASP A N 1
ATOM 1586 C CA . ASP A 1 194 ? 1.364 3.659 -16.095 1.00 95.75 194 ASP A CA 1
ATOM 1587 C C . ASP A 1 194 ? 2.336 2.639 -16.685 1.00 95.75 194 ASP A C 1
ATOM 1589 O O . ASP A 1 194 ? 3.347 2.999 -17.281 1.00 95.75 194 ASP A O 1
ATOM 1593 N N . ILE A 1 195 ? 2.016 1.355 -16.510 1.00 90.94 195 ILE A N 1
ATOM 1594 C CA . ILE A 1 195 ? 2.859 0.228 -16.934 1.00 90.94 195 ILE A CA 1
ATOM 1595 C C . ILE A 1 195 ? 3.163 0.265 -18.443 1.00 90.94 195 ILE A C 1
ATOM 1597 O O . ILE A 1 195 ? 4.185 -0.264 -18.862 1.00 90.94 195 ILE A O 1
ATOM 1601 N N . ASN A 1 196 ? 2.340 0.925 -19.267 1.00 92.00 196 ASN A N 1
ATOM 1602 C CA . ASN A 1 196 ? 2.591 1.026 -20.710 1.00 92.00 196 ASN A CA 1
ATOM 1603 C C . ASN A 1 196 ? 3.756 1.965 -21.068 1.00 92.00 196 ASN A C 1
ATOM 1605 O O . ASN A 1 196 ? 4.123 2.046 -22.236 1.00 92.00 196 ASN A O 1
ATOM 1609 N N . LEU A 1 197 ? 4.289 2.708 -20.093 1.00 94.00 197 LEU A N 1
ATOM 1610 C CA . LEU A 1 197 ? 5.468 3.558 -20.263 1.00 94.00 197 LEU A CA 1
ATOM 1611 C C . LEU A 1 197 ? 6.780 2.830 -19.939 1.00 94.00 197 LEU A C 1
ATOM 1613 O O . LEU A 1 197 ? 7.835 3.446 -20.051 1.00 94.00 197 LEU A O 1
ATOM 1617 N N . LEU A 1 198 ? 6.721 1.565 -19.513 1.00 91.06 198 LEU A N 1
ATOM 1618 C CA . LEU A 1 198 ? 7.912 0.738 -19.327 1.00 91.06 198 LEU A CA 1
ATOM 1619 C C . LEU A 1 198 ? 8.430 0.212 -20.683 1.00 91.06 198 LEU A C 1
ATOM 1621 O O . LEU A 1 198 ? 7.612 0.006 -21.587 1.00 91.06 198 LEU A O 1
ATOM 1625 N N . PRO A 1 199 ? 9.756 0.031 -20.830 1.00 81.88 199 PRO A N 1
ATOM 1626 C CA . PRO A 1 199 ? 10.391 -0.440 -22.064 1.00 81.88 199 PRO A CA 1
ATOM 1627 C C . PRO A 1 199 ? 10.072 -1.899 -22.436 1.00 81.88 199 PRO A C 1
ATOM 1629 O O . PRO A 1 199 ? 9.708 -2.704 -21.547 1.00 81.88 199 PRO A O 1
#